Protein AF-A0A1B6KFZ6-F1 (afdb_monomer)

Structure (mmCIF, N/CA/C/O backbone):
data_AF-A0A1B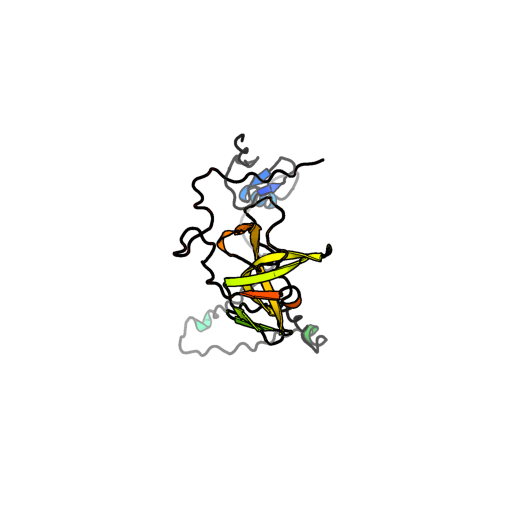6KFZ6-F1
#
_entry.id   AF-A0A1B6KFZ6-F1
#
loop_
_atom_site.group_PDB
_atom_site.id
_atom_site.type_symbol
_atom_site.label_atom_id
_atom_site.label_alt_id
_atom_site.label_comp_id
_atom_site.label_asym_id
_atom_site.label_entity_id
_atom_site.label_seq_id
_atom_site.pdbx_PDB_ins_code
_atom_site.Cartn_x
_atom_site.Cartn_y
_atom_site.Cartn_z
_atom_site.occupancy
_atom_site.B_iso_or_equiv
_atom_site.auth_seq_id
_atom_site.auth_comp_id
_atom_site.auth_asym_id
_atom_site.auth_atom_id
_atom_site.pdbx_PDB_model_num
ATOM 1 N N . MET A 1 1 ? 24.955 29.497 0.360 1.00 42.88 1 MET A N 1
ATOM 2 C CA . MET A 1 1 ? 23.951 30.272 1.120 1.00 42.88 1 MET A CA 1
ATOM 3 C C . MET A 1 1 ? 24.706 31.134 2.119 1.00 42.88 1 MET A C 1
ATOM 5 O O . MET A 1 1 ? 25.559 30.575 2.799 1.00 42.88 1 MET A O 1
ATOM 9 N N . PRO A 1 2 ? 24.510 32.462 2.130 1.00 46.62 2 PRO A N 1
ATOM 10 C CA . PRO A 1 2 ? 25.244 33.355 3.021 1.00 46.62 2 PRO A CA 1
ATOM 11 C C . PRO A 1 2 ? 24.866 33.058 4.479 1.00 46.62 2 PRO A C 1
ATOM 13 O O . PRO A 1 2 ? 23.712 32.747 4.772 1.00 46.62 2 PRO A O 1
ATOM 16 N N . LEU A 1 3 ? 25.871 33.076 5.354 1.00 48.97 3 LEU A N 1
ATOM 17 C CA . LEU A 1 3 ? 25.771 32.777 6.782 1.00 48.97 3 LEU A CA 1
ATOM 18 C C . LEU A 1 3 ? 24.712 33.681 7.422 1.00 48.97 3 LEU A C 1
ATOM 20 O O . LEU A 1 3 ? 24.822 34.899 7.348 1.00 48.97 3 LEU A O 1
ATOM 24 N N . SER A 1 4 ? 23.677 33.083 8.014 1.00 57.22 4 SER A N 1
ATOM 25 C CA . SER A 1 4 ? 22.645 33.810 8.751 1.00 57.22 4 SER A CA 1
ATOM 26 C C . SER A 1 4 ? 23.281 34.622 9.879 1.00 57.22 4 SER A C 1
ATOM 28 O O . SER A 1 4 ? 23.983 34.056 10.721 1.00 57.22 4 SER A O 1
ATOM 30 N N . ASP A 1 5 ? 23.029 35.931 9.897 1.00 68.00 5 ASP A N 1
ATOM 31 C CA . ASP A 1 5 ? 23.477 36.818 10.968 1.00 68.00 5 ASP A CA 1
ATOM 32 C C . ASP A 1 5 ? 22.977 36.292 12.318 1.00 68.00 5 ASP A C 1
ATOM 34 O O . ASP A 1 5 ? 21.782 36.056 12.526 1.00 68.00 5 ASP A O 1
ATOM 38 N N . LYS A 1 6 ? 23.916 36.043 13.235 1.00 74.75 6 LYS A N 1
ATOM 39 C CA . LYS A 1 6 ? 23.607 35.552 14.579 1.00 74.75 6 LYS A CA 1
ATOM 40 C C . LYS A 1 6 ? 22.865 36.654 15.333 1.00 74.75 6 LYS A C 1
ATOM 42 O O . LYS A 1 6 ? 23.334 37.786 15.387 1.00 74.75 6 LYS A O 1
ATOM 47 N N . LEU A 1 7 ? 21.719 36.319 15.924 1.00 81.25 7 LEU A N 1
ATOM 48 C CA . LEU A 1 7 ? 20.958 37.249 16.759 1.00 81.25 7 LEU A CA 1
ATOM 49 C C . LEU A 1 7 ? 21.829 37.719 17.937 1.00 81.25 7 LEU A C 1
ATOM 51 O O . LEU A 1 7 ? 22.411 36.897 18.641 1.00 81.25 7 LEU A O 1
ATOM 55 N N . GLN A 1 8 ? 21.917 39.036 18.128 1.00 88.81 8 GLN A N 1
ATOM 56 C CA . GLN A 1 8 ? 22.724 39.698 19.158 1.00 88.81 8 GLN A CA 1
ATOM 57 C C . GLN A 1 8 ? 21.851 40.616 20.011 1.00 88.81 8 GLN A C 1
ATOM 59 O O . GLN A 1 8 ? 20.952 41.291 19.504 1.00 88.81 8 GLN A O 1
ATOM 64 N N . CYS A 1 9 ? 22.104 40.627 21.319 1.00 90.19 9 CYS A N 1
ATOM 65 C CA . CYS A 1 9 ? 21.396 41.487 22.260 1.00 90.19 9 CYS A CA 1
ATOM 66 C C . CYS A 1 9 ? 21.878 42.929 22.132 1.00 90.19 9 CYS A C 1
ATOM 68 O O . CYS A 1 9 ? 23.045 43.193 22.379 1.00 90.19 9 CYS A O 1
ATOM 70 N N . SER A 1 10 ? 20.979 43.883 21.897 1.00 87.75 10 SER A N 1
ATOM 71 C CA . SER A 1 10 ? 21.347 45.296 21.742 1.00 87.75 10 SER A CA 1
ATOM 72 C C . SER A 1 10 ? 21.843 45.988 23.023 1.00 87.75 10 SER A C 1
ATOM 74 O O . SER A 1 10 ? 22.217 47.156 22.976 1.00 87.75 10 SER A O 1
ATOM 76 N N . LYS A 1 11 ? 21.818 45.305 24.179 1.00 85.25 11 LYS A N 1
ATOM 77 C CA . LYS A 1 11 ? 22.252 45.853 25.479 1.00 85.25 11 LYS A CA 1
ATOM 78 C C . LYS A 1 11 ? 23.537 45.256 26.035 1.00 85.25 11 LYS A C 1
ATOM 80 O O . LYS A 1 11 ? 24.240 45.940 26.769 1.00 85.25 11 LYS A O 1
ATOM 85 N N . CYS A 1 12 ? 23.800 43.985 25.763 1.00 87.75 12 CYS A N 1
ATOM 86 C CA . CYS A 1 12 ? 24.948 43.269 26.324 1.00 87.75 12 CYS A CA 1
ATOM 87 C C . CYS A 1 12 ? 25.728 42.473 25.274 1.00 87.75 12 CYS A C 1
ATOM 89 O O . CYS A 1 12 ? 26.593 41.687 25.647 1.00 87.75 12 CYS A O 1
ATOM 91 N N . ASP A 1 13 ? 25.376 42.621 23.991 1.00 85.31 13 ASP A N 1
ATOM 92 C CA . ASP A 1 13 ? 25.965 41.948 22.824 1.00 85.31 13 ASP A CA 1
ATOM 93 C C . ASP A 1 13 ? 26.019 40.415 22.907 1.00 85.31 13 ASP A C 1
ATOM 95 O O . ASP A 1 13 ? 26.664 39.747 22.098 1.00 85.31 13 ASP A O 1
ATOM 99 N N . ASN A 1 14 ? 25.291 39.825 23.859 1.00 84.94 14 ASN A N 1
ATOM 100 C CA . ASN A 1 14 ? 25.243 38.384 24.017 1.00 84.94 14 ASN A CA 1
ATOM 101 C C . ASN A 1 14 ? 24.527 37.748 22.816 1.00 84.94 14 ASN A C 1
ATOM 103 O O . ASN A 1 14 ? 23.517 38.276 22.350 1.00 84.94 14 ASN A O 1
ATOM 107 N N . THR A 1 15 ? 25.055 36.625 22.329 1.00 85.38 15 THR A N 1
ATOM 108 C CA . THR A 1 15 ? 24.544 35.871 21.164 1.00 85.38 15 THR A CA 1
ATOM 109 C C . THR A 1 15 ? 23.746 34.634 21.563 1.00 85.38 15 THR A C 1
ATOM 111 O O . THR A 1 15 ? 23.099 34.008 20.724 1.00 85.38 15 THR A O 1
ATOM 114 N N . GLU A 1 16 ? 23.754 34.293 22.851 1.00 82.25 16 GLU A N 1
ATOM 115 C CA . GLU A 1 16 ? 23.070 33.129 23.393 1.00 82.25 16 GLU A CA 1
ATOM 116 C C . GLU A 1 16 ? 22.060 33.576 24.451 1.00 82.25 16 GLU A C 1
ATOM 118 O O . GLU A 1 16 ? 22.398 34.194 25.460 1.00 82.25 16 GLU A O 1
ATOM 123 N N . SER A 1 17 ? 20.783 33.278 24.216 1.00 83.62 17 SER A N 1
ATOM 124 C CA . SER A 1 17 ? 19.728 33.487 25.202 1.00 83.62 17 SER A CA 1
ATOM 125 C C . SER A 1 17 ? 18.629 32.451 25.022 1.00 83.62 17 SER A C 1
ATOM 127 O O . SER A 1 17 ? 18.278 32.096 23.898 1.00 83.62 17 SER A O 1
ATOM 129 N N . LEU A 1 18 ? 18.062 31.985 26.138 1.00 84.00 18 LEU A N 1
ATOM 130 C CA . LEU A 1 18 ? 16.925 31.059 26.137 1.00 84.00 18 LEU A CA 1
ATOM 131 C C . LEU A 1 18 ? 15.661 31.697 25.542 1.00 84.00 18 LEU A C 1
ATOM 133 O O . LEU A 1 18 ? 14.782 30.990 25.052 1.00 84.00 18 LEU A O 1
ATOM 137 N N . MET A 1 19 ? 15.555 33.026 25.600 1.00 85.44 19 MET A N 1
ATOM 138 C CA . MET A 1 19 ? 14.425 33.774 25.066 1.00 85.44 19 MET A CA 1
ATOM 139 C C . MET A 1 19 ? 14.861 35.183 24.664 1.00 85.44 19 MET A C 1
ATOM 141 O O . MET A 1 19 ? 15.584 35.857 25.395 1.00 85.44 19 MET A O 1
ATOM 145 N N . TRP A 1 20 ? 14.378 35.633 23.509 1.00 90.75 20 TRP A N 1
ATOM 146 C CA . TRP A 1 20 ? 14.679 36.944 22.948 1.00 90.75 20 TRP A CA 1
ATOM 147 C C . TRP A 1 20 ? 13.439 37.834 22.976 1.00 90.75 20 TRP A C 1
ATOM 149 O O . TRP A 1 20 ? 12.355 37.414 22.567 1.00 90.75 20 TRP A O 1
ATOM 159 N N . HIS A 1 21 ? 13.602 39.073 23.432 1.00 88.00 21 HIS A N 1
ATOM 160 C CA . HIS A 1 21 ? 12.540 40.072 23.540 1.00 88.00 21 HIS A CA 1
ATOM 161 C C . HIS A 1 21 ? 12.747 41.174 22.503 1.00 88.00 21 HIS A C 1
ATOM 163 O O . HIS A 1 21 ? 13.875 41.585 22.242 1.00 88.00 21 HIS A O 1
ATOM 169 N N . ARG A 1 22 ? 11.663 41.686 21.914 1.00 87.50 22 ARG A N 1
ATOM 170 C CA . ARG A 1 22 ? 11.714 42.862 21.033 1.00 87.50 22 ARG A CA 1
ATOM 171 C C . ARG A 1 22 ? 11.458 44.120 21.858 1.00 87.50 22 ARG A C 1
ATOM 173 O O . ARG A 1 22 ? 10.405 44.232 22.478 1.00 87.50 22 ARG A O 1
ATOM 180 N N . SER A 1 23 ? 12.414 45.041 21.858 1.00 83.00 23 SER A N 1
ATOM 181 C CA . SER A 1 23 ? 12.306 46.370 22.463 1.00 83.00 23 SER A CA 1
ATOM 182 C C . SER A 1 23 ? 12.356 47.448 21.374 1.00 83.00 23 SER A C 1
ATOM 184 O O . SER A 1 23 ? 12.716 47.171 20.230 1.00 83.00 23 SER A O 1
ATOM 186 N N . GLU A 1 24 ? 12.028 48.692 21.724 1.00 80.62 24 GLU A N 1
ATOM 187 C CA . GLU A 1 24 ? 12.112 49.849 20.815 1.00 80.62 24 GLU A CA 1
ATOM 188 C C . GLU A 1 24 ? 13.540 50.071 20.284 1.00 80.62 24 GLU A C 1
ATOM 190 O O . GLU A 1 24 ? 13.726 50.589 19.188 1.00 80.62 24 GLU A O 1
ATOM 195 N N . ARG A 1 25 ? 14.558 49.628 21.038 1.00 76.19 25 ARG A N 1
ATOM 196 C CA . ARG A 1 25 ? 15.987 49.731 20.687 1.00 76.19 25 ARG A CA 1
ATOM 197 C C . ARG A 1 25 ? 16.577 48.439 20.102 1.00 76.19 25 ARG A C 1
ATOM 199 O O . ARG A 1 25 ? 17.787 48.241 20.158 1.00 76.19 25 ARG A O 1
ATOM 206 N N . GLY A 1 26 ? 15.743 47.529 19.599 1.00 86.81 26 GLY A N 1
ATOM 207 C CA . GLY A 1 26 ? 16.183 46.272 18.982 1.00 86.81 26 GLY A CA 1
ATOM 208 C C . GLY A 1 26 ? 15.882 45.021 19.810 1.00 86.81 26 GLY A C 1
ATOM 209 O O . GLY A 1 26 ? 15.031 45.022 20.702 1.00 86.81 26 GLY A O 1
ATOM 210 N N . ILE A 1 27 ? 16.548 43.920 19.466 1.00 89.81 27 ILE A N 1
ATOM 211 C CA . ILE A 1 27 ? 16.355 42.613 20.105 1.00 89.81 27 ILE A CA 1
ATOM 212 C C . ILE A 1 27 ? 17.218 42.540 21.369 1.00 89.81 27 ILE A C 1
ATOM 214 O O . ILE A 1 27 ? 18.403 42.851 21.334 1.00 89.81 27 ILE A O 1
ATOM 218 N N . VAL A 1 28 ? 16.630 42.127 22.489 1.00 92.75 28 VAL A N 1
ATOM 219 C CA . VAL A 1 28 ? 17.261 42.104 23.816 1.00 92.75 28 VAL A CA 1
ATOM 220 C C . VAL A 1 28 ? 17.148 40.697 24.416 1.00 92.75 28 VAL A C 1
ATOM 222 O O . VAL A 1 28 ? 16.136 40.021 24.227 1.00 92.75 28 VAL A O 1
ATOM 225 N N . CYS A 1 29 ? 18.174 40.230 25.129 1.00 91.88 29 CYS A N 1
ATOM 226 C CA . CYS A 1 29 ? 18.166 38.932 25.810 1.00 91.88 29 CYS A CA 1
ATOM 227 C C . CYS A 1 29 ? 17.223 38.919 27.030 1.00 91.88 29 CYS A C 1
ATOM 229 O O . CYS A 1 29 ? 16.770 39.967 27.503 1.00 91.88 29 CYS A O 1
ATOM 231 N N . ASN A 1 30 ? 16.932 37.728 27.560 1.00 88.81 30 ASN A N 1
ATOM 232 C CA . ASN A 1 30 ? 16.023 37.583 28.699 1.00 88.81 30 ASN A CA 1
ATOM 233 C C . ASN A 1 30 ? 16.482 38.355 29.950 1.00 88.81 30 ASN A C 1
ATOM 235 O O . ASN A 1 30 ? 15.680 39.057 30.564 1.00 88.81 30 ASN A O 1
ATOM 239 N N . ASP A 1 31 ? 17.775 38.307 30.266 1.00 87.00 31 ASP A N 1
ATOM 240 C CA . ASP A 1 31 ? 18.323 38.921 31.480 1.00 87.00 31 ASP A CA 1
ATOM 241 C C . ASP A 1 31 ? 18.197 40.452 31.451 1.00 87.00 31 ASP A C 1
ATOM 243 O O . ASP A 1 31 ? 17.757 41.073 32.419 1.00 87.00 31 ASP A O 1
ATOM 247 N N . CYS A 1 32 ? 18.495 41.069 30.302 1.00 87.56 32 CYS A N 1
ATOM 248 C CA . CYS A 1 32 ? 18.362 42.514 30.123 1.00 87.56 32 CYS A CA 1
ATOM 249 C C . CYS A 1 32 ? 16.893 42.983 30.094 1.00 87.56 32 CYS A C 1
ATOM 251 O O . CYS A 1 32 ? 16.597 44.122 30.459 1.00 87.56 32 CYS A O 1
ATOM 253 N N . SER A 1 33 ? 15.956 42.123 29.678 1.00 87.06 33 SER A N 1
ATOM 254 C CA . SER A 1 33 ? 14.521 42.426 29.762 1.00 87.06 33 SER A CA 1
ATOM 255 C C . SER A 1 33 ? 14.019 42.413 31.208 1.00 87.06 33 SER A C 1
ATOM 257 O O . SER A 1 33 ? 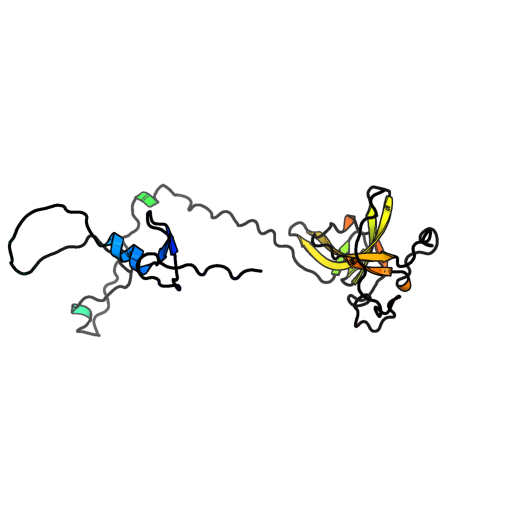13.186 43.238 31.590 1.00 87.06 33 SER A O 1
ATOM 259 N N . GLU A 1 34 ? 14.514 41.488 32.030 1.00 84.75 34 GLU A N 1
ATOM 260 C CA . GLU A 1 34 ? 14.155 41.412 33.447 1.00 84.75 34 GLU A CA 1
ATOM 261 C C . GLU A 1 34 ? 14.743 42.579 34.246 1.00 84.75 34 GLU A C 1
ATOM 263 O O . GLU A 1 34 ? 14.043 43.144 35.092 1.00 84.75 34 GLU A O 1
ATOM 268 N N . SER A 1 35 ? 15.966 43.014 33.922 1.00 77.12 35 SER A N 1
ATOM 269 C CA . SER A 1 35 ? 16.562 44.193 34.554 1.00 77.12 35 SER A CA 1
ATOM 270 C C . SER A 1 35 ? 15.773 45.472 34.263 1.00 77.12 35 SER A C 1
ATOM 272 O O . SER A 1 35 ? 15.536 46.249 35.185 1.00 77.12 35 SER A O 1
ATOM 274 N N . ASP A 1 36 ? 15.270 45.665 33.038 1.00 71.25 36 ASP A N 1
ATOM 275 C CA . ASP A 1 36 ? 14.456 46.845 32.700 1.00 71.25 36 ASP A CA 1
ATOM 276 C C . ASP A 1 36 ? 13.135 46.897 33.467 1.00 71.25 36 ASP A C 1
ATOM 278 O O . ASP A 1 36 ? 12.677 47.966 33.863 1.00 71.25 36 ASP A O 1
ATOM 282 N N . LYS A 1 37 ? 12.525 45.734 33.718 1.00 69.25 37 LYS A N 1
ATOM 283 C CA . LYS A 1 37 ? 11.285 45.644 34.503 1.00 69.25 37 LYS A CA 1
ATOM 284 C C . LYS A 1 37 ? 11.502 45.975 35.979 1.00 69.25 37 LYS A C 1
ATOM 286 O O . LYS A 1 37 ? 10.533 46.258 36.680 1.00 69.25 37 LYS A O 1
ATOM 291 N N . SER A 1 38 ? 12.746 45.915 36.453 1.00 59.69 38 SER A N 1
ATOM 292 C CA . SER A 1 38 ? 13.110 46.187 37.845 1.00 59.69 38 SER A CA 1
ATOM 293 C C . SER A 1 38 ? 13.473 47.650 38.129 1.00 59.69 38 SER A C 1
ATOM 295 O O . SER A 1 38 ? 13.696 47.990 39.290 1.00 59.69 38 SER A O 1
ATOM 297 N N . ILE A 1 39 ? 13.476 48.525 37.115 1.00 52.44 39 ILE A N 1
ATOM 298 C CA . ILE A 1 39 ? 13.741 49.962 37.273 1.00 52.44 39 ILE A CA 1
ATOM 299 C C . ILE A 1 39 ? 12.399 50.720 37.328 1.00 52.44 39 ILE A C 1
ATOM 301 O O . ILE A 1 39 ? 11.722 50.834 36.303 1.00 52.44 39 ILE A O 1
ATOM 305 N N . PRO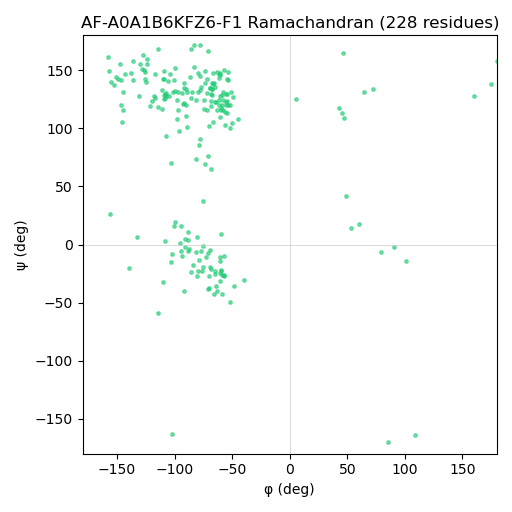 A 1 40 ? 11.967 51.251 38.487 1.00 44.41 40 PRO A N 1
ATOM 306 C CA . PRO A 1 40 ? 10.831 52.164 38.537 1.00 44.41 40 PRO A CA 1
ATOM 307 C C . PRO A 1 40 ? 11.227 53.526 37.941 1.00 44.41 40 PRO A C 1
ATOM 309 O O . PRO A 1 40 ? 12.240 54.107 38.324 1.00 44.41 40 PRO A O 1
ATOM 312 N N . LYS A 1 41 ? 10.411 54.051 37.016 1.00 39.59 41 LYS A N 1
ATOM 313 C CA . LYS A 1 41 ? 10.426 55.470 36.617 1.00 39.59 41 LYS A CA 1
ATOM 314 C C . LYS A 1 41 ? 10.165 56.334 37.853 1.00 39.59 41 LYS A C 1
ATOM 316 O O . LYS A 1 41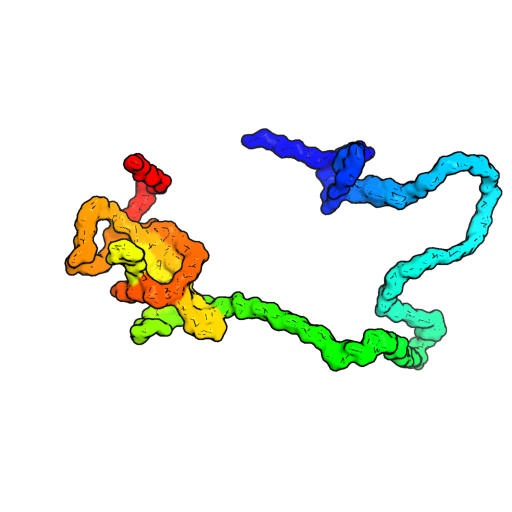 ? 9.054 56.267 38.372 1.00 39.59 41 LYS A O 1
ATOM 321 N N . VAL A 1 42 ? 11.123 57.159 38.273 1.00 35.94 42 VAL A N 1
ATOM 322 C CA . VAL A 1 42 ? 10.852 58.342 39.104 1.00 35.94 42 VAL A CA 1
ATOM 323 C C . VAL A 1 42 ? 11.847 59.444 38.726 1.00 35.94 42 VAL A C 1
ATOM 325 O O . VAL A 1 42 ? 13.057 59.239 38.805 1.00 35.94 42 VAL A O 1
ATOM 328 N N . GLU A 1 43 ? 11.316 60.573 38.267 1.00 36.34 43 GLU A N 1
ATOM 329 C CA . GLU A 1 43 ? 11.996 61.866 38.167 1.00 36.34 43 GLU A CA 1
ATOM 330 C C . GLU A 1 43 ? 12.064 62.503 39.574 1.00 36.34 43 GLU A C 1
ATOM 332 O O . GLU A 1 43 ? 11.087 62.434 40.313 1.00 36.34 43 GLU A O 1
ATOM 337 N N . GLU A 1 44 ? 13.238 63.051 39.910 1.00 37.34 44 GLU A N 1
ATOM 338 C CA . GLU A 1 44 ? 13.534 64.196 40.804 1.00 37.34 44 GLU A CA 1
ATOM 339 C C . GLU A 1 44 ? 12.876 64.325 42.206 1.00 37.34 44 GLU A C 1
ATOM 341 O O . GLU A 1 44 ? 11.702 64.643 42.341 1.00 37.34 44 GLU A O 1
ATOM 346 N N . GLU A 1 45 ? 13.672 64.131 43.274 1.00 34.09 45 GLU A N 1
ATOM 347 C CA . GLU A 1 45 ? 14.169 65.183 44.205 1.00 34.09 45 GLU A CA 1
ATOM 348 C C . GLU A 1 45 ? 14.628 64.613 45.580 1.00 34.09 45 GLU A C 1
ATOM 350 O O . GLU A 1 45 ? 13.921 63.869 46.254 1.00 34.09 45 GLU A O 1
ATOM 355 N N . GLU A 1 46 ? 15.865 64.984 45.940 1.00 32.78 46 GLU A N 1
ATOM 356 C CA . GLU A 1 46 ? 16.498 65.224 47.257 1.00 32.78 46 GLU A CA 1
ATOM 357 C C . GLU A 1 46 ? 16.291 64.304 48.501 1.00 32.78 46 GLU A C 1
ATOM 359 O O . GLU A 1 46 ? 15.245 64.222 49.136 1.00 32.78 46 GLU A O 1
ATOM 364 N N . LEU A 1 47 ? 17.435 63.733 48.917 1.00 32.06 47 LEU A N 1
ATOM 365 C CA . LEU A 1 47 ? 18.010 63.595 50.271 1.00 32.06 47 LEU A CA 1
ATOM 366 C C . LEU A 1 47 ? 17.143 63.138 51.471 1.00 32.06 47 LEU A C 1
ATOM 368 O O . LEU A 1 47 ? 16.415 63.916 52.078 1.00 32.06 47 LEU A O 1
ATOM 372 N N . SER A 1 48 ? 17.433 61.938 52.001 1.00 28.50 48 SER A N 1
ATOM 373 C CA . SER A 1 48 ? 17.963 61.748 53.377 1.00 28.50 48 SER A CA 1
ATOM 374 C C . SER A 1 48 ? 18.086 60.267 53.781 1.00 28.50 48 SER A C 1
ATOM 376 O O . SER A 1 48 ? 17.250 59.416 53.493 1.00 28.50 48 SER A O 1
ATOM 378 N N . GLN A 1 49 ? 19.197 59.954 54.450 1.00 33.25 49 GLN A N 1
ATOM 379 C CA . GLN A 1 49 ? 19.560 58.640 54.981 1.00 33.25 49 GLN A CA 1
ATOM 380 C C . GLN A 1 49 ? 18.727 58.285 56.226 1.00 33.25 49 GLN A C 1
ATOM 382 O O . GLN A 1 49 ? 18.602 59.116 57.119 1.00 33.25 49 GLN A O 1
ATOM 387 N N . SER A 1 50 ? 18.266 57.035 56.366 1.00 29.34 50 SER A N 1
ATOM 388 C CA . SER A 1 50 ? 18.255 56.286 57.644 1.00 29.34 50 SER A CA 1
ATOM 389 C C . SER A 1 50 ? 17.658 54.876 57.490 1.00 29.34 50 SER A C 1
ATOM 391 O O . SER A 1 50 ? 17.004 54.536 56.511 1.00 29.34 50 SER A O 1
ATOM 393 N N . LYS A 1 51 ? 18.025 54.010 58.437 1.00 31.25 51 LYS A N 1
ATOM 394 C CA . LYS A 1 51 ? 18.018 52.544 58.394 1.00 31.25 51 LYS A CA 1
ATOM 395 C C . LYS A 1 51 ? 16.657 51.898 58.720 1.00 31.25 51 LYS A C 1
ATOM 397 O O . LYS A 1 51 ? 15.942 52.361 59.593 1.00 31.25 51 LYS A O 1
ATOM 402 N N . THR A 1 52 ? 16.481 50.697 58.149 1.00 27.08 52 THR A N 1
ATOM 403 C CA . THR A 1 52 ? 15.830 49.473 58.691 1.00 27.08 52 THR A CA 1
ATOM 404 C C . THR A 1 52 ? 14.329 49.432 59.032 1.00 27.08 52 THR A C 1
ATOM 406 O O . THR A 1 52 ? 13.864 50.156 59.898 1.00 27.08 52 THR A O 1
ATOM 409 N N . SER A 1 53 ? 13.685 48.359 58.517 1.00 30.62 53 SER A N 1
ATOM 410 C CA . SER A 1 53 ? 12.468 47.648 59.005 1.00 30.62 53 SER A CA 1
ATOM 411 C C . SER A 1 53 ? 11.124 48.400 58.828 1.00 30.62 53 SER A C 1
ATOM 413 O O . SER A 1 53 ? 11.077 49.585 59.086 1.00 30.62 53 SER A O 1
ATOM 415 N N . GLU A 1 54 ? 9.984 47.875 58.345 1.00 32.66 54 GLU A N 1
ATOM 416 C CA . GLU A 1 54 ? 9.371 46.537 58.273 1.00 32.66 54 GLU A CA 1
ATOM 417 C C . GLU A 1 54 ? 8.323 46.440 57.113 1.00 32.66 54 GLU A C 1
ATOM 419 O O . GLU A 1 54 ? 7.642 47.417 56.851 1.00 32.66 54 GLU A O 1
ATOM 424 N N . LYS A 1 55 ? 8.151 45.236 56.510 1.00 36.06 55 LYS A N 1
ATOM 425 C CA . LYS A 1 55 ? 6.931 44.569 55.921 1.00 36.06 55 LYS A CA 1
ATOM 426 C C . LYS A 1 55 ? 5.925 45.304 54.974 1.00 36.06 55 LYS A C 1
ATOM 428 O O . LYS A 1 55 ? 5.782 46.509 55.022 1.00 36.06 55 LYS A O 1
ATOM 433 N N . PRO A 1 56 ? 5.032 44.576 54.245 1.00 39.88 56 PRO A N 1
ATOM 434 C CA . PRO A 1 56 ? 5.098 43.219 53.687 1.00 39.88 56 PRO A CA 1
ATOM 435 C C . PRO A 1 56 ? 4.816 43.170 52.161 1.00 39.88 56 PRO A C 1
ATOM 437 O O . PRO A 1 56 ? 3.979 43.886 51.620 1.00 39.88 56 PRO A O 1
ATOM 440 N N . LYS A 1 57 ? 5.455 42.219 51.468 1.00 42.22 57 LYS A N 1
ATOM 441 C CA . LYS A 1 57 ? 5.118 41.843 50.085 1.00 42.22 57 LYS A CA 1
ATOM 442 C C . LYS A 1 57 ? 3.742 41.165 50.029 1.00 42.22 57 LYS A C 1
ATOM 444 O O . LYS A 1 57 ? 3.462 40.246 50.802 1.00 42.22 57 LYS A O 1
ATOM 449 N N . ALA A 1 58 ? 2.924 41.594 49.070 1.00 44.88 58 ALA A N 1
ATOM 450 C CA . ALA A 1 58 ? 1.721 40.903 48.618 1.00 44.88 58 ALA A CA 1
ATOM 451 C C . ALA A 1 58 ? 2.041 39.440 48.223 1.00 44.88 58 ALA A C 1
ATOM 453 O O . ALA A 1 58 ? 3.164 39.141 47.807 1.00 44.88 58 ALA A O 1
ATOM 454 N N . PRO A 1 59 ? 1.100 38.496 48.401 1.00 44.75 59 PRO A N 1
ATOM 455 C CA . PRO A 1 59 ? 1.426 37.086 48.563 1.00 44.75 59 PRO A CA 1
ATOM 456 C C . PRO A 1 59 ? 1.906 36.428 47.269 1.00 44.75 59 PRO A C 1
ATOM 458 O O . PRO A 1 59 ? 1.135 36.188 46.339 1.00 44.75 59 PRO A O 1
ATOM 461 N N . THR A 1 60 ? 3.166 36.001 47.286 1.00 45.94 60 THR A N 1
ATOM 462 C CA . THR A 1 60 ? 3.675 34.910 46.459 1.00 45.94 60 THR A CA 1
ATOM 463 C C . THR A 1 60 ? 2.756 33.701 46.624 1.00 45.94 60 THR A C 1
ATOM 465 O O . THR A 1 60 ? 2.391 33.318 47.741 1.00 45.94 60 THR A O 1
ATOM 468 N N . ARG A 1 61 ? 2.358 33.109 45.497 1.00 51.06 61 ARG A N 1
ATOM 469 C CA . ARG A 1 61 ? 1.528 31.905 45.395 1.00 51.06 61 ARG A CA 1
ATOM 470 C C . ARG A 1 61 ? 2.039 30.848 46.386 1.00 51.06 61 ARG A C 1
ATOM 472 O O . ARG A 1 61 ? 3.125 30.301 46.212 1.00 51.06 61 ARG A O 1
ATOM 479 N N . LYS A 1 62 ? 1.281 30.608 47.462 1.00 49.56 62 LYS A N 1
ATOM 480 C CA . LYS A 1 62 ? 1.647 29.664 48.526 1.00 49.56 62 LYS A CA 1
ATOM 481 C C . LYS A 1 62 ? 1.784 28.267 47.924 1.00 49.56 62 LYS A C 1
ATOM 483 O O . LYS A 1 62 ? 0.792 27.658 47.531 1.00 49.56 62 LYS A O 1
ATOM 488 N N . SER A 1 63 ? 3.017 27.777 47.863 1.00 51.59 63 SER A N 1
ATOM 489 C CA . SER A 1 63 ? 3.314 26.359 47.690 1.00 51.59 63 SER A CA 1
ATOM 490 C C . SER A 1 63 ? 2.587 25.568 48.780 1.00 51.59 63 SER A C 1
ATOM 492 O O . SER A 1 63 ? 2.682 25.895 49.963 1.00 51.59 63 SER A O 1
ATOM 494 N N . THR A 1 64 ? 1.856 24.525 48.397 1.00 52.09 64 THR A N 1
ATOM 495 C CA . THR A 1 64 ? 1.168 23.587 49.298 1.00 52.09 64 THR A CA 1
ATOM 496 C C . THR A 1 64 ? 2.135 22.601 49.962 1.00 52.09 64 THR A C 1
ATOM 498 O O . THR A 1 64 ? 1.804 21.434 50.157 1.00 52.09 64 THR A O 1
ATOM 501 N N . LYS A 1 65 ? 3.345 23.037 50.330 1.00 56.03 65 LYS A N 1
ATOM 502 C CA . LYS A 1 65 ? 4.191 22.269 51.247 1.00 56.03 65 LYS A CA 1
ATOM 503 C C . LYS A 1 65 ? 3.861 22.699 52.669 1.00 56.03 65 LYS A C 1
ATOM 505 O O . LYS A 1 65 ? 4.291 23.749 53.132 1.00 56.03 65 LYS A O 1
ATOM 510 N N . SER A 1 66 ? 3.062 21.867 53.334 1.00 53.44 66 SER A N 1
ATOM 511 C CA . SER A 1 66 ? 2.825 21.896 54.777 1.00 53.44 66 SER A CA 1
ATOM 512 C C . SER A 1 66 ? 4.175 21.885 55.501 1.00 53.44 66 SER A C 1
ATOM 514 O O . SER A 1 66 ? 4.803 20.833 55.628 1.00 53.44 66 SER A O 1
ATOM 516 N N . THR A 1 67 ? 4.645 23.042 55.961 1.00 56.16 67 THR A N 1
ATOM 517 C CA . THR A 1 67 ? 5.738 23.099 56.927 1.00 56.16 67 THR A CA 1
ATOM 518 C C . THR A 1 67 ? 5.147 22.852 58.319 1.00 56.16 67 THR A C 1
ATOM 520 O O . THR A 1 67 ? 4.197 23.534 58.711 1.00 56.16 67 THR A O 1
ATOM 523 N N . PRO A 1 68 ? 5.636 21.854 59.075 1.00 55.12 68 PRO A N 1
ATOM 524 C CA . PRO A 1 68 ? 5.132 21.597 60.417 1.00 55.12 68 PRO A CA 1
ATOM 525 C C . PRO A 1 68 ? 5.484 22.768 61.347 1.00 55.12 68 PRO A C 1
ATOM 527 O O . PRO A 1 68 ? 6.590 23.310 61.292 1.00 55.12 68 PRO A O 1
ATOM 530 N N . ASN A 1 69 ? 4.532 23.162 62.199 1.00 60.62 69 ASN A N 1
ATOM 531 C CA . ASN A 1 69 ? 4.702 24.233 63.183 1.00 60.62 69 ASN A CA 1
ATOM 532 C C . ASN A 1 69 ? 5.884 23.945 64.127 1.00 60.62 69 ASN A C 1
ATOM 534 O O . ASN A 1 69 ? 6.152 22.795 64.466 1.00 60.62 69 ASN A O 1
ATOM 538 N N . TYR A 1 70 ? 6.541 25.002 64.621 1.00 57.41 70 TYR A N 1
ATOM 539 C CA . TYR A 1 70 ? 7.708 24.936 65.521 1.00 57.41 70 TYR A CA 1
ATOM 540 C C . TYR A 1 70 ? 7.517 23.984 66.720 1.00 57.41 70 TYR A C 1
ATOM 542 O O . TYR A 1 70 ? 8.428 23.250 67.091 1.00 57.41 70 TYR A O 1
ATOM 550 N N . LYS A 1 71 ? 6.296 23.911 67.265 1.00 56.72 71 LYS A N 1
ATOM 551 C CA . LYS A 1 71 ? 5.947 23.026 68.390 1.00 56.72 71 LYS A CA 1
ATOM 552 C C . LYS A 1 71 ? 5.959 21.527 68.042 1.00 56.72 71 LYS A C 1
ATOM 554 O O . LYS A 1 71 ? 6.094 20.712 68.942 1.00 56.72 71 LYS A O 1
ATOM 559 N N . THR A 1 72 ? 5.853 21.160 66.764 1.00 56.53 72 THR A N 1
ATOM 560 C CA . THR A 1 72 ? 5.892 19.766 66.278 1.00 56.53 72 THR A CA 1
ATOM 561 C C . THR A 1 72 ? 7.302 19.334 65.856 1.00 56.53 72 THR A C 1
ATOM 563 O O . THR A 1 72 ? 7.538 18.155 65.628 1.00 56.53 72 THR A O 1
ATOM 566 N N . ARG A 1 73 ? 8.268 20.264 65.767 1.00 59.38 73 ARG A N 1
ATOM 567 C CA . ARG A 1 73 ? 9.683 19.936 65.505 1.00 59.38 73 ARG A CA 1
ATOM 568 C C . ARG A 1 73 ? 10.441 19.464 66.749 1.00 59.38 73 ARG A C 1
ATOM 570 O O . ARG A 1 73 ? 11.411 18.737 66.604 1.00 59.38 73 ARG A O 1
ATOM 577 N N . GLN A 1 74 ? 10.017 19.886 67.940 1.00 60.81 74 GLN A N 1
ATOM 578 C CA . GLN A 1 74 ? 10.731 19.640 69.202 1.00 60.81 74 GLN A CA 1
ATOM 579 C C . GLN A 1 74 ? 10.247 18.391 69.961 1.00 60.81 74 GLN A C 1
ATOM 581 O O . GLN A 1 74 ? 10.826 18.036 70.979 1.00 60.81 74 GLN A O 1
ATOM 586 N N . ASN A 1 75 ? 9.188 17.714 69.503 1.00 56.84 75 ASN A N 1
ATOM 587 C CA . ASN A 1 75 ? 8.683 16.513 70.167 1.00 56.84 75 ASN A CA 1
ATOM 588 C C . ASN A 1 75 ? 8.130 15.523 69.129 1.00 56.84 75 ASN A C 1
ATOM 590 O O . ASN A 1 75 ? 7.065 15.751 68.555 1.00 56.84 75 ASN A O 1
ATOM 594 N N . SER A 1 76 ? 8.872 14.444 68.864 1.00 60.56 76 SER A N 1
ATOM 595 C CA . SER A 1 76 ? 8.558 13.447 67.824 1.00 60.56 76 SER A CA 1
ATOM 596 C C . SER A 1 76 ? 7.372 12.538 68.167 1.00 60.56 76 SER A C 1
ATOM 598 O O . SER A 1 76 ? 6.873 11.832 67.296 1.00 60.56 76 SER A O 1
ATOM 600 N N . SER A 1 77 ? 6.898 12.570 69.416 1.00 64.19 77 SER A N 1
ATOM 601 C CA . SER A 1 77 ? 5.781 11.749 69.903 1.00 64.19 77 SER A CA 1
ATOM 602 C C . SER A 1 77 ? 4.399 12.392 69.714 1.00 64.19 77 SER A C 1
ATOM 604 O O . SER A 1 77 ? 3.378 11.759 69.983 1.00 64.19 77 SER A O 1
ATOM 606 N N . VAL A 1 78 ? 4.326 13.644 69.246 1.00 60.72 78 VAL A N 1
ATOM 607 C CA . VAL A 1 78 ? 3.054 14.366 69.099 1.00 60.72 78 VAL A CA 1
ATOM 608 C C . VAL A 1 78 ? 2.464 14.127 67.709 1.00 60.72 78 VAL A C 1
ATOM 610 O O . VAL A 1 78 ? 2.969 14.633 66.706 1.00 60.72 78 VAL A O 1
ATOM 613 N N . LEU A 1 79 ? 1.351 13.391 67.656 1.00 64.38 79 LEU A N 1
ATOM 614 C CA . LEU A 1 79 ? 0.588 13.151 66.430 1.00 64.38 79 LEU A CA 1
ATOM 615 C C . LEU A 1 79 ? 0.137 14.483 65.788 1.00 64.38 79 LEU A C 1
ATOM 617 O O . LEU A 1 79 ? -0.432 15.339 66.477 1.00 64.38 79 LEU A O 1
ATOM 621 N N . PRO A 1 80 ? 0.351 14.687 64.473 1.00 61.88 80 PRO A N 1
ATOM 622 C CA . PRO A 1 80 ? -0.075 15.902 63.795 1.00 61.88 80 PRO A CA 1
ATOM 623 C C . PRO A 1 80 ? -1.605 15.996 63.800 1.00 61.88 80 PRO A C 1
ATOM 625 O O . PRO A 1 80 ? -2.307 15.116 63.303 1.00 61.88 80 PRO A O 1
ATOM 628 N N . LYS A 1 81 ? -2.137 17.093 64.350 1.00 59.12 81 LYS A N 1
ATOM 629 C CA . LYS A 1 81 ? -3.574 17.391 64.330 1.00 59.12 81 LYS A CA 1
ATOM 630 C C . LYS A 1 81 ? -4.025 17.486 62.869 1.00 59.12 81 LYS A C 1
ATOM 632 O O . LYS A 1 81 ? -3.529 18.348 62.142 1.00 59.12 81 LYS A O 1
ATOM 637 N N . GLN A 1 82 ? -4.933 16.607 62.434 1.00 53.88 82 GLN A N 1
ATOM 638 C CA . GLN A 1 82 ? -5.453 16.631 61.066 1.00 53.88 82 GLN A CA 1
ATOM 639 C C . GLN A 1 82 ? -6.051 18.008 60.763 1.00 53.88 82 GLN A C 1
ATOM 641 O O . GLN A 1 82 ? -7.043 18.430 61.360 1.00 53.88 82 GLN A O 1
ATOM 646 N N . VAL A 1 83 ? -5.426 18.721 59.828 1.00 55.25 83 VAL A N 1
ATOM 647 C CA . VAL A 1 83 ? -5.967 19.960 59.280 1.00 55.25 83 VAL A CA 1
ATOM 648 C C . VAL A 1 83 ? -7.169 19.566 58.433 1.00 55.25 83 VAL A C 1
ATOM 650 O O . VAL A 1 83 ? -7.024 19.064 57.321 1.00 55.25 83 VAL A O 1
ATOM 653 N N . ALA A 1 84 ? -8.368 19.760 58.979 1.00 57.19 84 ALA A N 1
ATOM 654 C CA . ALA A 1 84 ? -9.603 19.636 58.225 1.00 57.19 84 ALA A CA 1
ATOM 655 C C . ALA A 1 84 ? -9.498 20.507 56.963 1.00 57.19 84 ALA A C 1
ATOM 657 O O . ALA A 1 84 ? -9.331 21.725 57.057 1.00 57.19 84 ALA A O 1
ATOM 658 N N . LEU A 1 85 ? -9.601 19.885 55.784 1.00 56.12 85 LEU A N 1
ATOM 659 C CA . LEU A 1 85 ? -9.629 20.547 54.478 1.00 56.12 85 LEU A CA 1
ATOM 660 C C . LEU A 1 85 ? -10.938 21.345 54.311 1.00 56.12 85 LEU A C 1
ATOM 662 O O . LEU A 1 85 ? -11.781 21.043 53.466 1.00 56.12 85 LEU A O 1
ATOM 666 N N . LYS A 1 86 ? -11.140 22.387 55.120 1.00 58.78 86 LYS A N 1
ATOM 667 C CA . LYS A 1 86 ? -12.172 23.401 54.889 1.00 58.78 86 LYS A CA 1
ATOM 668 C C . LYS A 1 86 ? -11.655 24.356 53.819 1.00 58.78 86 LYS A C 1
ATOM 670 O O . LYS A 1 86 ? -11.050 25.380 54.110 1.00 58.78 86 LYS A O 1
ATOM 675 N N . GLY A 1 87 ? -11.877 23.973 52.563 1.00 52.66 87 GLY A N 1
ATOM 676 C CA . GLY A 1 87 ? -11.421 24.741 51.407 1.00 52.66 87 GLY A CA 1
ATOM 677 C C . GLY A 1 87 ? -12.208 24.513 50.118 1.00 52.66 87 GLY A C 1
ATOM 678 O O . GLY A 1 87 ? -11.655 24.704 49.044 1.00 52.66 87 GLY A O 1
ATOM 679 N N . LYS A 1 88 ? -13.486 24.114 50.182 1.00 57.09 88 LYS A N 1
ATOM 680 C CA . LYS A 1 88 ? -14.394 24.195 49.024 1.00 57.09 88 LYS A CA 1
ATOM 681 C C . LYS A 1 88 ? -15.199 25.490 49.143 1.00 57.09 88 LYS A C 1
ATOM 683 O O . LYS A 1 88 ? -16.157 25.567 49.905 1.00 57.09 88 LYS A O 1
ATOM 688 N N . GLY A 1 89 ? -14.762 26.540 48.449 1.00 61.88 89 GLY A N 1
ATOM 689 C CA . GLY A 1 89 ? -15.473 27.820 48.412 1.00 61.88 89 GLY A CA 1
ATOM 690 C C . GLY A 1 89 ? -16.881 27.683 47.815 1.00 61.88 89 GLY A C 1
ATOM 691 O O . GLY A 1 89 ? -17.096 26.908 46.882 1.00 61.88 89 GLY A O 1
ATOM 692 N N . LYS A 1 90 ? -17.835 28.486 48.313 1.00 61.06 90 LYS A N 1
ATOM 693 C CA . LYS A 1 90 ? -19.263 28.494 47.914 1.00 61.06 90 LYS A CA 1
ATOM 694 C C . LYS A 1 90 ? -19.524 28.733 46.412 1.00 61.06 90 LYS A C 1
ATOM 696 O O . LYS A 1 90 ? -20.629 28.501 45.942 1.00 61.06 90 LYS A O 1
ATOM 701 N N . ARG A 1 91 ? -18.511 29.116 45.624 1.00 57.91 91 ARG A N 1
ATOM 702 C CA . ARG A 1 91 ? -18.595 29.220 44.152 1.00 57.91 91 ARG A CA 1
ATOM 703 C C . ARG A 1 91 ? -18.573 27.869 43.417 1.00 57.91 91 ARG A C 1
ATOM 705 O O . ARG A 1 91 ? -18.688 27.847 42.199 1.00 57.91 91 ARG A O 1
ATOM 712 N N . SER A 1 92 ? -18.452 26.747 44.131 1.00 55.16 92 SER A N 1
ATOM 713 C CA . SER A 1 92 ? -18.564 25.401 43.545 1.00 55.16 92 SER A CA 1
ATOM 714 C C . SER A 1 92 ? -20.004 24.866 43.489 1.00 55.16 92 SER A C 1
ATOM 716 O O . SER A 1 92 ? -20.212 23.776 42.968 1.00 55.16 92 SER A O 1
ATOM 718 N N . ILE A 1 93 ? -20.993 25.590 44.030 1.00 57.94 93 ILE A N 1
ATOM 719 C CA . ILE A 1 93 ? -22.357 25.064 44.232 1.00 57.94 93 ILE A CA 1
ATOM 720 C C . ILE A 1 93 ? -23.196 25.095 42.935 1.00 57.94 93 ILE A C 1
ATOM 722 O O . ILE A 1 93 ? -24.105 24.288 42.773 1.00 57.94 93 ILE A O 1
ATOM 726 N N . PHE A 1 94 ? -22.855 25.953 41.963 1.00 58.91 94 PHE A N 1
ATOM 727 C CA . PHE A 1 94 ? -23.597 26.067 40.694 1.00 58.91 94 PHE A CA 1
ATOM 728 C C . PHE A 1 94 ? -23.030 25.250 39.526 1.00 58.91 94 PHE A C 1
ATOM 730 O O . PHE A 1 94 ? -23.607 25.256 38.445 1.00 58.91 94 PHE A O 1
ATOM 737 N N . LYS A 1 95 ? -21.948 24.489 39.719 1.00 62.09 95 LYS A N 1
ATOM 738 C CA . LYS A 1 95 ? -21.496 23.501 38.726 1.00 62.09 95 LYS A CA 1
ATOM 739 C C . LYS A 1 95 ? -21.900 22.113 39.204 1.00 62.09 95 LYS A C 1
ATOM 741 O O . LYS A 1 95 ? -21.060 21.336 39.643 1.00 62.09 95 LYS A O 1
ATOM 746 N N . LYS A 1 96 ? -23.212 21.841 39.179 1.00 63.28 96 LYS A N 1
ATOM 747 C CA . LYS A 1 96 ? -23.781 20.535 39.565 1.00 63.28 96 LYS A CA 1
ATOM 748 C C . LYS A 1 96 ? -23.245 19.389 38.705 1.00 63.28 96 LYS A C 1
ATOM 750 O O . LYS A 1 96 ? -23.169 18.273 39.193 1.00 63.28 96 LYS A O 1
ATOM 755 N N . ASN A 1 97 ? -22.762 19.699 37.504 1.00 69.56 97 ASN A N 1
ATOM 756 C CA . ASN A 1 97 ? -21.941 18.801 36.712 1.00 69.56 97 ASN A CA 1
ATOM 757 C C . ASN A 1 97 ? -20.562 19.452 36.530 1.00 69.56 97 ASN A C 1
ATOM 759 O O . ASN A 1 97 ? -20.502 20.607 36.084 1.00 69.56 97 ASN A O 1
ATOM 763 N N . PRO A 1 98 ? -19.446 18.776 36.872 1.00 70.56 98 PRO A N 1
ATOM 764 C CA . PRO A 1 98 ? -18.150 19.217 36.376 1.00 70.56 98 PRO A CA 1
ATOM 765 C C . PRO A 1 98 ? -18.247 19.299 34.844 1.00 70.56 98 PRO A C 1
ATOM 767 O O . PRO A 1 98 ? -18.929 18.457 34.256 1.00 70.56 98 PRO A O 1
ATOM 770 N N . PRO A 1 99 ? -17.623 20.293 34.182 1.00 68.50 99 PRO A N 1
ATOM 771 C CA . PRO A 1 99 ? -17.574 20.296 32.729 1.00 68.50 99 PRO A CA 1
ATOM 772 C C . PRO A 1 99 ? -16.982 18.956 32.301 1.00 68.50 99 PRO A C 1
ATOM 774 O O . PRO A 1 99 ? -15.835 18.642 32.634 1.00 68.50 99 PRO A O 1
ATOM 777 N N . VAL A 1 100 ? -17.803 18.139 31.645 1.00 77.38 100 VAL A N 1
ATOM 778 C CA . VAL A 1 100 ? -17.345 16.895 31.045 1.00 77.38 100 VAL A CA 1
ATOM 779 C C . VAL A 1 100 ? -16.294 17.331 30.043 1.00 77.38 100 VAL A C 1
ATOM 781 O O . VAL A 1 100 ? -16.582 18.113 29.136 1.00 77.38 100 VAL A O 1
ATOM 784 N N . LYS A 1 101 ? -15.042 16.918 30.264 1.00 75.88 101 LYS A N 1
ATOM 785 C CA . LYS A 1 101 ? -14.010 17.080 29.245 1.00 75.88 101 LYS A CA 1
ATOM 786 C C . LYS A 1 101 ? -14.588 16.430 27.998 1.00 75.88 101 LYS A C 1
ATOM 788 O O . LYS A 1 101 ? -14.917 15.247 28.070 1.00 75.88 101 LYS A O 1
ATOM 793 N N . LEU A 1 102 ? -14.747 17.188 26.910 1.00 69.06 102 LEU A N 1
ATOM 794 C CA . LEU A 1 102 ? -15.074 16.572 25.631 1.00 69.06 102 LEU A CA 1
ATOM 795 C C . LEU A 1 102 ? -14.085 15.423 25.447 1.00 69.06 102 LEU A C 1
ATOM 797 O O . LEU A 1 102 ? -12.873 15.614 25.618 1.00 69.06 102 LEU A O 1
ATOM 801 N N . GLN A 1 103 ? -14.609 14.224 25.193 1.00 70.88 103 GLN A N 1
ATOM 802 C CA . GLN A 1 103 ? -13.759 13.130 24.760 1.00 70.88 103 GLN A CA 1
ATOM 803 C C . GLN A 1 103 ? -13.009 13.658 23.541 1.00 70.88 103 GLN A C 1
ATOM 805 O O . GLN A 1 103 ? -13.624 14.177 22.609 1.00 70.88 103 GLN A O 1
ATOM 810 N N . ARG A 1 104 ? -11.673 13.627 23.597 1.00 65.62 104 ARG A N 1
ATOM 811 C CA . ARG A 1 104 ? -10.870 13.923 22.412 1.00 65.62 104 ARG A CA 1
ATOM 812 C C . ARG A 1 104 ? -11.354 12.967 21.334 1.00 65.62 104 ARG A C 1
ATOM 814 O O . ARG A 1 104 ? -11.450 11.776 21.620 1.00 65.62 104 ARG A O 1
ATOM 821 N N . SER A 1 105 ? -11.676 13.498 20.159 1.00 68.88 105 SER A N 1
ATOM 822 C CA . SER A 1 105 ? -11.973 12.703 18.973 1.00 68.88 105 SER A CA 1
ATOM 823 C C . SER A 1 105 ? -10.836 11.701 18.794 1.00 68.88 105 SER A C 1
ATOM 825 O O . SER A 1 105 ? -9.712 12.079 18.457 1.00 68.88 105 SER A O 1
ATOM 827 N N . SER A 1 106 ? -11.090 10.442 19.139 1.00 63.91 106 SER A N 1
ATOM 828 C CA . SER A 1 106 ? -10.145 9.360 18.927 1.00 63.91 106 SER A CA 1
ATOM 829 C C . SER A 1 106 ? -10.284 8.923 17.480 1.00 63.91 106 SER A C 1
ATOM 831 O O . SER A 1 106 ? -10.861 7.880 17.204 1.00 63.91 106 SER A O 1
ATOM 833 N N . ASP A 1 107 ? -9.771 9.740 16.565 1.00 65.69 107 ASP A N 1
ATOM 834 C CA . ASP A 1 107 ? -9.464 9.280 15.212 1.00 65.69 107 ASP A CA 1
ATOM 835 C C . ASP A 1 107 ? -8.244 8.361 15.338 1.00 65.69 107 ASP A C 1
ATOM 837 O O . ASP A 1 107 ? -7.089 8.760 15.185 1.00 65.69 107 ASP A O 1
ATOM 841 N N . SER A 1 108 ? -8.491 7.141 15.816 1.00 77.12 108 SER A N 1
ATOM 842 C CA . SER A 1 108 ? -7.461 6.133 16.022 1.00 77.12 108 SER A CA 1
ATOM 843 C C . SER A 1 108 ? -7.619 5.055 14.964 1.00 77.12 108 SER A C 1
ATOM 845 O O . SER A 1 108 ? -8.347 4.080 15.158 1.00 77.12 108 SER A O 1
ATOM 847 N N . PHE A 1 109 ? -6.895 5.212 13.863 1.00 88.44 109 PHE A N 1
ATOM 848 C CA . PHE A 1 109 ? -6.718 4.134 12.903 1.00 88.44 109 PHE A CA 1
ATOM 849 C C . PHE A 1 109 ? -5.850 3.038 13.523 1.00 88.44 109 PHE A C 1
ATOM 851 O O . PHE A 1 109 ? -4.810 3.307 14.134 1.00 88.44 109 PHE A O 1
ATOM 858 N N . LYS A 1 110 ? -6.272 1.786 13.362 1.00 92.81 110 LYS A N 1
ATOM 859 C CA . LYS A 1 110 ? -5.488 0.611 13.747 1.00 92.81 110 LYS A CA 1
ATOM 860 C C . LYS A 1 110 ? -4.776 0.070 12.524 1.00 92.81 110 LYS A C 1
ATOM 862 O O . LYS A 1 110 ? -5.415 -0.268 11.534 1.00 92.81 110 LYS A O 1
ATOM 867 N N . ILE A 1 111 ? -3.459 -0.041 12.615 1.00 94.94 111 ILE A N 1
ATOM 868 C CA . ILE A 1 111 ? -2.634 -0.650 11.573 1.00 94.94 111 ILE A CA 1
ATOM 869 C C . ILE A 1 111 ? -2.732 -2.167 11.719 1.00 94.94 111 ILE A C 1
ATOM 871 O O . ILE A 1 111 ? -2.579 -2.694 12.823 1.00 94.94 111 ILE A O 1
ATOM 875 N N . VAL A 1 112 ? -2.999 -2.863 10.618 1.00 95.44 112 VAL A N 1
ATOM 876 C CA . VAL A 1 112 ? -3.171 -4.320 10.586 1.00 95.44 112 VAL A CA 1
ATOM 877 C C . VAL A 1 112 ? -2.305 -4.940 9.492 1.00 95.44 112 VAL A C 1
ATOM 879 O O . VAL A 1 112 ? -1.964 -4.285 8.513 1.00 95.44 112 VAL A O 1
ATOM 882 N N . ASN A 1 113 ? -1.956 -6.219 9.641 1.00 94.38 113 ASN A N 1
ATOM 883 C CA . ASN A 1 113 ? -1.153 -6.941 8.643 1.00 94.38 113 ASN A CA 1
ATOM 884 C C . ASN A 1 113 ? -2.001 -7.558 7.522 1.00 94.38 113 ASN A C 1
ATOM 886 O O . ASN A 1 113 ? -1.498 -7.831 6.434 1.00 94.38 113 ASN A O 1
ATOM 890 N N . SER A 1 114 ? -3.280 -7.806 7.806 1.00 95.12 114 SER A N 1
ATOM 891 C CA . SER A 1 114 ? -4.220 -8.459 6.905 1.00 95.12 114 SER A CA 1
ATOM 892 C C . SER A 1 114 ? -5.631 -7.960 7.182 1.00 95.12 114 SER A C 1
ATOM 894 O O . SER A 1 114 ? -5.991 -7.743 8.342 1.00 95.12 114 SER A O 1
ATOM 896 N N . VAL A 1 115 ? -6.445 -7.821 6.139 1.00 96.06 115 VAL A N 1
ATOM 897 C CA . VAL A 1 115 ? -7.848 -7.417 6.264 1.00 96.06 115 VAL A CA 1
ATOM 898 C C . VAL A 1 115 ? -8.706 -8.086 5.192 1.00 96.06 115 VAL A C 1
ATOM 900 O O . VAL A 1 115 ? -8.271 -8.250 4.059 1.00 96.06 115 VAL A O 1
ATOM 903 N N . GLN A 1 116 ? -9.928 -8.487 5.540 1.00 95.50 116 GLN A N 1
ATOM 904 C CA . GLN A 1 116 ? -10.876 -9.064 4.585 1.00 95.50 116 GLN A CA 1
ATOM 905 C C . GLN A 1 116 ? -11.856 -7.998 4.084 1.00 95.50 116 GLN A C 1
ATOM 907 O O . GLN A 1 116 ? -12.469 -7.290 4.890 1.00 95.50 116 GLN A O 1
ATOM 912 N N . HIS A 1 117 ? -12.044 -7.900 2.773 1.00 94.31 117 HIS A N 1
ATOM 913 C CA . HIS A 1 117 ? -12.982 -6.985 2.123 1.00 94.31 117 HIS A CA 1
ATOM 914 C C . HIS A 1 117 ? -13.572 -7.655 0.881 1.00 94.31 117 HIS A C 1
ATOM 916 O O . HIS A 1 117 ? -12.841 -8.279 0.121 1.00 94.31 117 HIS A O 1
ATOM 922 N N . GLU A 1 118 ? -14.900 -7.610 0.749 1.00 92.81 118 GLU A N 1
ATOM 923 C CA . GLU A 1 118 ? -15.642 -8.200 -0.381 1.00 92.81 118 GLU A CA 1
ATOM 924 C C . GLU A 1 118 ? -15.261 -9.657 -0.707 1.00 92.81 118 GLU A C 1
ATOM 926 O O . GLU A 1 118 ? -15.097 -10.055 -1.853 1.00 92.81 118 GLU A O 1
ATOM 931 N N . GLY A 1 119 ? -15.072 -10.480 0.329 1.00 91.88 119 GLY A N 1
ATOM 932 C CA . GLY A 1 119 ? -14.708 -11.891 0.162 1.00 91.88 119 GLY A CA 1
ATOM 933 C C . GLY A 1 119 ? -13.226 -12.149 -0.136 1.00 91.88 119 GLY A C 1
ATOM 934 O O . GLY A 1 119 ? -12.806 -13.301 -0.072 1.00 91.88 119 GLY A O 1
ATOM 935 N N . THR A 1 120 ? -12.414 -11.109 -0.347 1.00 94.31 120 THR A N 1
ATOM 936 C CA . THR A 1 120 ? -10.968 -11.225 -0.580 1.00 94.31 120 THR A CA 1
ATOM 937 C C . THR A 1 120 ? -10.173 -10.796 0.651 1.00 94.31 120 THR A C 1
ATOM 939 O O . THR A 1 120 ? -10.521 -9.839 1.344 1.00 94.31 120 THR A O 1
ATOM 942 N N . VAL A 1 121 ? -9.093 -11.516 0.957 1.00 95.94 121 VAL A N 1
ATOM 943 C CA . VAL A 1 121 ? -8.171 -11.162 2.043 1.00 95.94 121 VAL A CA 1
ATOM 944 C C . VAL A 1 121 ? -6.992 -10.404 1.455 1.00 95.94 121 VAL A C 1
ATOM 946 O O . VAL A 1 121 ? -6.216 -10.981 0.698 1.00 95.94 121 VAL A O 1
ATOM 949 N N . PHE A 1 122 ? -6.840 -9.143 1.837 1.00 96.88 122 PHE A N 1
ATOM 950 C CA . PHE A 1 122 ? -5.711 -8.296 1.479 1.00 96.88 122 PHE A CA 1
ATOM 951 C C . PHE A 1 122 ? -4.627 -8.395 2.547 1.00 96.88 122 PHE A C 1
ATOM 953 O O . PHE A 1 122 ? -4.914 -8.314 3.744 1.00 96.88 122 PHE A O 1
ATOM 960 N N . THR A 1 123 ? -3.386 -8.544 2.107 1.00 96.88 123 THR A N 1
ATOM 961 C CA . THR A 1 123 ? -2.179 -8.599 2.934 1.00 96.88 123 THR A CA 1
ATOM 962 C C . THR A 1 123 ? -1.178 -7.536 2.498 1.00 96.88 123 THR A C 1
ATOM 964 O O . THR A 1 123 ? -1.191 -7.074 1.358 1.00 96.88 123 THR A O 1
ATOM 967 N N . ILE A 1 124 ? -0.303 -7.121 3.416 1.00 96.12 124 ILE A N 1
ATOM 968 C CA . ILE A 1 124 ? 0.793 -6.207 3.076 1.00 96.12 124 ILE A CA 1
ATOM 969 C C . ILE A 1 124 ? 1.687 -6.861 2.014 1.00 96.12 124 ILE A C 1
ATOM 971 O O . ILE A 1 124 ? 2.169 -7.975 2.209 1.00 96.12 124 ILE A O 1
ATOM 975 N N . GLY A 1 125 ? 1.936 -6.141 0.923 1.00 95.06 125 GLY A N 1
ATOM 976 C CA . GLY A 1 125 ? 2.705 -6.603 -0.228 1.00 95.06 125 GLY A CA 1
ATOM 977 C C . GLY A 1 125 ? 1.864 -7.039 -1.421 1.00 95.06 125 GLY A C 1
ATOM 978 O O . GLY A 1 125 ? 2.414 -7.117 -2.516 1.00 95.06 125 GLY A O 1
ATOM 979 N N . ASP A 1 126 ? 0.558 -7.253 -1.247 1.00 95.94 126 ASP A N 1
ATOM 980 C CA . ASP A 1 126 ? -0.332 -7.645 -2.340 1.00 95.94 126 ASP A CA 1
ATOM 981 C C . ASP A 1 126 ? -0.369 -6.601 -3.456 1.00 95.94 126 ASP A C 1
ATOM 983 O O . ASP A 1 126 ? -0.279 -5.392 -3.210 1.00 95.94 126 ASP A O 1
ATOM 987 N N . ILE A 1 127 ? -0.551 -7.093 -4.682 1.00 95.12 127 ILE A N 1
ATOM 988 C CA . ILE A 1 127 ? -0.719 -6.260 -5.866 1.00 95.12 127 ILE A CA 1
ATOM 989 C C . ILE A 1 127 ? -2.202 -6.043 -6.112 1.00 95.12 127 ILE A C 1
ATOM 991 O O . ILE A 1 127 ? -2.998 -6.990 -6.142 1.00 95.12 127 ILE A O 1
ATOM 995 N N . VAL A 1 128 ? -2.548 -4.779 -6.308 1.00 95.06 128 VAL A N 1
ATOM 996 C CA . VAL A 1 128 ? -3.908 -4.319 -6.557 1.00 95.06 128 VAL A CA 1
ATOM 997 C C . VAL A 1 128 ? -3.955 -3.451 -7.803 1.00 95.06 128 VAL A C 1
ATOM 999 O O . VAL A 1 128 ? -2.973 -2.780 -8.131 1.00 95.06 128 VAL A O 1
ATOM 1002 N N . SER A 1 129 ? -5.097 -3.456 -8.486 1.00 93.88 129 SER A N 1
ATOM 1003 C CA . SER A 1 129 ? -5.409 -2.488 -9.528 1.00 93.88 129 SER A CA 1
ATOM 1004 C C . SER A 1 129 ? -6.342 -1.403 -8.993 1.00 93.88 129 SER A C 1
ATOM 1006 O O . SER A 1 129 ? -7.246 -1.659 -8.193 1.00 93.88 129 SER A O 1
ATOM 1008 N N . VAL A 1 130 ? -6.091 -0.175 -9.429 1.00 92.62 130 VAL A N 1
ATOM 1009 C CA . VAL A 1 130 ? -6.875 1.024 -9.140 1.00 92.62 130 VAL A CA 1
ATOM 1010 C C . VAL A 1 130 ? -7.404 1.543 -10.461 1.00 92.62 130 VAL A C 1
ATOM 1012 O O . VAL A 1 130 ? -6.627 1.737 -11.393 1.00 92.62 130 VAL A O 1
ATOM 1015 N N . GLN A 1 131 ? -8.709 1.767 -10.537 1.00 90.50 131 GLN A N 1
ATOM 1016 C CA . GLN A 1 131 ? -9.329 2.382 -11.702 1.00 90.50 131 GLN A CA 1
ATOM 1017 C C . GLN A 1 131 ? -9.338 3.904 -11.539 1.00 90.50 131 GLN A C 1
ATOM 1019 O O . GLN A 1 131 ? -9.733 4.407 -10.484 1.00 90.50 131 GLN A O 1
ATOM 1024 N N . ASP A 1 132 ? -8.901 4.625 -12.565 1.00 87.81 132 ASP A N 1
ATOM 1025 C CA . ASP A 1 132 ? -9.017 6.082 -12.622 1.00 87.81 132 ASP A CA 1
ATOM 1026 C C . ASP A 1 132 ? -10.377 6.519 -13.187 1.00 87.81 132 ASP A C 1
ATOM 1028 O O . ASP A 1 132 ? -11.144 5.722 -13.731 1.00 87.81 132 ASP A O 1
ATOM 1032 N N . ILE A 1 133 ? -10.683 7.808 -13.067 1.00 88.12 133 ILE A N 1
ATOM 1033 C CA . ILE A 1 133 ? -11.922 8.433 -13.543 1.00 88.12 133 ILE A CA 1
ATOM 1034 C C . ILE A 1 133 ? -12.071 8.266 -15.064 1.00 88.12 133 ILE A C 1
ATOM 1036 O O . ILE A 1 133 ? -13.186 8.130 -15.564 1.00 88.12 133 ILE A O 1
ATOM 1040 N N . GLU A 1 134 ? -10.952 8.234 -15.791 1.00 85.06 134 GLU A N 1
ATOM 1041 C CA . GLU A 1 134 ? -10.902 8.021 -17.244 1.00 85.06 134 GLU A CA 1
ATOM 1042 C C . GLU A 1 134 ? -11.103 6.546 -17.648 1.00 85.06 134 GLU A C 1
ATOM 1044 O O . GLU A 1 134 ? -11.243 6.241 -18.829 1.00 85.06 134 GLU A O 1
ATOM 1049 N N . GLY A 1 135 ? -11.180 5.629 -16.675 1.00 80.44 135 GLY A N 1
ATOM 1050 C CA . GLY A 1 135 ? -11.417 4.202 -16.897 1.00 80.44 135 GLY A CA 1
ATOM 1051 C C . GLY A 1 135 ? -10.152 3.361 -17.080 1.00 80.44 135 GLY A C 1
ATOM 1052 O O . GLY A 1 135 ? -10.261 2.140 -17.181 1.00 80.44 135 GLY A O 1
ATOM 1053 N N . GLU A 1 136 ? -8.974 3.983 -17.070 1.00 84.44 136 GLU A N 1
ATOM 1054 C CA . GLU A 1 136 ? -7.683 3.296 -17.110 1.00 84.44 136 GLU A CA 1
ATOM 1055 C C . GLU A 1 136 ? -7.359 2.615 -15.774 1.00 84.44 136 GLU A C 1
ATOM 1057 O O . GLU A 1 136 ? -7.757 3.079 -14.700 1.00 84.44 136 GLU A O 1
ATOM 1062 N N . PHE A 1 137 ? -6.616 1.506 -15.834 1.00 87.81 137 PHE A N 1
ATOM 1063 C CA . PHE A 1 137 ? -6.205 0.756 -14.648 1.00 87.81 137 PHE A CA 1
ATOM 1064 C C . PHE A 1 137 ? -4.719 0.941 -14.357 1.00 87.81 137 PHE A C 1
ATOM 1066 O O . PHE A 1 137 ? -3.852 0.668 -15.186 1.00 87.81 137 PHE A O 1
ATOM 1073 N N . TYR A 1 138 ? -4.429 1.318 -13.120 1.00 90.75 138 TYR A N 1
ATOM 1074 C CA . TYR A 1 138 ? -3.084 1.449 -12.581 1.00 90.75 138 TYR A CA 1
ATOM 1075 C C . TYR A 1 138 ? -2.813 0.343 -11.574 1.00 90.75 138 TYR A C 1
ATOM 1077 O O . TYR A 1 138 ? -3.719 -0.091 -10.870 1.00 90.75 138 TYR A O 1
ATOM 1085 N N . TYR A 1 139 ? -1.559 -0.089 -11.462 1.00 92.69 139 TYR A N 1
ATOM 1086 C CA . TYR A 1 139 ? -1.165 -1.089 -10.473 1.00 92.69 139 TYR A CA 1
ATOM 1087 C C . TYR A 1 139 ? -0.445 -0.445 -9.315 1.00 92.69 139 TYR A C 1
ATOM 1089 O O . TYR A 1 139 ? 0.296 0.528 -9.471 1.00 92.69 139 TYR A O 1
ATOM 1097 N N . ALA A 1 140 ? -0.644 -1.025 -8.144 1.00 94.94 140 ALA A N 1
ATOM 1098 C CA . ALA A 1 140 ? 0.044 -0.613 -6.947 1.00 94.94 140 ALA A CA 1
ATOM 1099 C C . ALA A 1 140 ? 0.294 -1.803 -6.025 1.00 94.94 140 ALA A C 1
ATOM 1101 O O . ALA A 1 140 ? -0.419 -2.807 -6.051 1.00 94.94 140 ALA A O 1
ATOM 1102 N N . GLN A 1 141 ? 1.311 -1.661 -5.185 1.00 95.31 141 GLN A N 1
ATOM 1103 C CA . GLN A 1 141 ? 1.599 -2.585 -4.103 1.00 95.31 141 GLN A CA 1
ATOM 1104 C C . GLN A 1 141 ? 1.073 -2.023 -2.779 1.00 95.31 141 GLN A C 1
ATOM 1106 O O . GLN A 1 141 ? 1.349 -0.868 -2.433 1.00 95.31 141 GLN A O 1
ATOM 1111 N N . ILE A 1 142 ? 0.363 -2.845 -2.004 1.00 96.25 142 ILE A N 1
ATOM 1112 C CA . ILE A 1 142 ? -0.084 -2.480 -0.656 1.00 96.25 142 ILE A CA 1
ATOM 1113 C C . ILE A 1 142 ? 1.126 -2.382 0.270 1.00 96.25 142 ILE A C 1
ATOM 1115 O O . ILE A 1 142 ? 1.825 -3.363 0.522 1.00 96.25 142 ILE A O 1
ATOM 1119 N N . LYS A 1 143 ? 1.340 -1.197 0.836 1.00 94.69 143 LYS A N 1
ATOM 1120 C CA . LYS A 1 143 ? 2.404 -0.936 1.810 1.00 94.69 143 LYS A CA 1
ATOM 1121 C C . LYS A 1 143 ? 1.915 -1.138 3.238 1.00 94.69 143 LYS A C 1
ATOM 1123 O O . LYS A 1 143 ? 2.651 -1.647 4.079 1.00 94.69 143 LYS A O 1
ATOM 1128 N N . GLN A 1 144 ? 0.688 -0.712 3.517 1.00 95.50 144 GLN A N 1
ATOM 1129 C CA . GLN A 1 144 ? 0.137 -0.712 4.863 1.00 95.50 144 GLN A CA 1
ATOM 1130 C C . GLN A 1 144 ? -1.385 -0.776 4.816 1.00 95.50 144 GLN A C 1
ATOM 1132 O O . GLN A 1 144 ? -2.000 -0.091 4.004 1.00 95.50 144 GLN A O 1
ATOM 1137 N N . LEU A 1 145 ? -1.980 -1.560 5.714 1.00 95.88 145 LEU A N 1
ATOM 1138 C CA . LEU A 1 145 ? -3.427 -1.676 5.877 1.00 95.88 145 LEU A CA 1
ATOM 1139 C C . LEU A 1 145 ? -3.856 -1.036 7.192 1.00 95.88 145 LEU A C 1
ATOM 1141 O O . LEU A 1 145 ? -3.167 -1.143 8.212 1.00 95.88 145 LEU A O 1
ATOM 1145 N N . MET A 1 146 ? -5.008 -0.380 7.169 1.00 95.38 146 MET A N 1
ATOM 1146 C CA . MET A 1 146 ? -5.565 0.325 8.310 1.00 95.38 146 MET A CA 1
ATOM 1147 C C . MET A 1 146 ? -7.064 0.073 8.423 1.00 95.38 146 MET A C 1
ATOM 1149 O O . MET A 1 146 ? -7.764 -0.104 7.425 1.00 95.38 146 MET A O 1
ATOM 1153 N N . VAL A 1 147 ? -7.549 0.061 9.659 1.00 95.44 147 VAL A N 1
ATOM 1154 C CA . VAL A 1 147 ? -8.970 -0.066 9.977 1.00 95.44 147 VAL A CA 1
ATOM 1155 C C . VAL A 1 147 ? -9.347 1.014 10.977 1.00 95.44 147 VAL A C 1
ATOM 1157 O O . VAL A 1 147 ? -8.696 1.153 12.016 1.00 95.44 147 VAL A O 1
ATOM 1160 N N . ASP A 1 148 ? -10.388 1.775 10.663 1.00 93.00 148 ASP A N 1
ATOM 1161 C CA . ASP A 1 148 ? -10.913 2.814 11.545 1.00 93.00 148 ASP A CA 1
ATOM 1162 C C . ASP A 1 148 ? -11.875 2.250 12.614 1.00 93.00 148 ASP A C 1
ATOM 1164 O O . ASP A 1 148 ? -12.283 1.083 12.576 1.00 93.00 148 ASP A O 1
ATOM 1168 N N . GLN A 1 149 ? -12.271 3.080 13.579 1.00 91.19 149 GLN A N 1
ATOM 1169 C CA . GLN A 1 149 ? -13.270 2.775 14.604 1.00 91.19 149 GLN A CA 1
ATOM 1170 C C . GLN A 1 149 ? -14.633 2.361 14.026 1.00 91.19 149 GLN A C 1
ATOM 1172 O O . GLN A 1 149 ? -15.346 1.588 14.665 1.00 91.19 149 GLN A O 1
ATOM 1177 N N . PHE A 1 150 ? -14.972 2.813 12.815 1.00 90.88 150 PHE A N 1
ATOM 1178 C CA . PHE A 1 150 ? -16.190 2.413 12.098 1.00 90.88 150 PHE A CA 1
ATOM 1179 C C . PHE A 1 150 ? -16.010 1.151 11.242 1.00 90.88 150 PHE A C 1
ATOM 1181 O O . PHE A 1 150 ? -16.869 0.829 10.426 1.00 90.88 150 PHE A O 1
ATOM 1188 N N . CYS A 1 151 ? -14.891 0.436 11.403 1.00 90.06 151 CYS A N 1
ATOM 1189 C CA . CYS A 1 151 ? -14.514 -0.718 10.584 1.00 90.06 151 CYS A CA 1
ATOM 1190 C C . CYS A 1 151 ? -14.348 -0.406 9.085 1.00 90.06 151 CYS A C 1
ATOM 1192 O O . CYS A 1 151 ? -14.305 -1.330 8.268 1.00 90.06 151 CYS A O 1
ATOM 1194 N N . GLU A 1 152 ? -14.206 0.873 8.730 1.00 93.50 152 GLU A N 1
ATOM 1195 C CA . GLU A 1 152 ? -13.789 1.291 7.397 1.00 93.50 152 GLU A CA 1
ATOM 1196 C C . GLU A 1 152 ? -12.334 0.881 7.173 1.00 93.50 152 GLU A C 1
ATOM 1198 O O . GLU A 1 152 ? -11.481 1.037 8.052 1.00 93.50 152 GLU A O 1
ATOM 1203 N N . LYS A 1 153 ? -12.064 0.301 6.005 1.00 95.75 153 LYS A N 1
ATOM 1204 C CA . LYS A 1 153 ? -10.771 -0.294 5.668 1.00 95.75 153 LYS A CA 1
ATOM 1205 C C . LYS A 1 153 ? -10.090 0.601 4.658 1.00 95.75 153 LYS A C 1
ATOM 1207 O O . LYS A 1 153 ? -10.685 0.947 3.637 1.00 95.75 153 LYS A O 1
ATOM 1212 N N . SER A 1 154 ? -8.843 0.940 4.925 1.00 95.81 154 SER A N 1
ATOM 1213 C CA . SER A 1 154 ? -8.033 1.754 4.034 1.00 95.81 154 SER A CA 1
ATOM 1214 C C . SER A 1 154 ? -6.625 1.190 3.903 1.00 95.81 154 SER A C 1
ATOM 1216 O O . SER A 1 154 ? -6.162 0.417 4.745 1.00 95.81 154 SER A O 1
ATOM 1218 N N . ALA A 1 155 ? -5.950 1.540 2.815 1.00 96.12 155 ALA A N 1
ATOM 1219 C CA . ALA A 1 155 ? -4.586 1.118 2.554 1.00 96.12 155 ALA A CA 1
ATOM 1220 C C . ALA A 1 155 ? -3.742 2.283 2.038 1.00 96.12 155 ALA A C 1
ATOM 1222 O O . ALA A 1 155 ? -4.207 3.095 1.238 1.00 96.12 155 ALA A O 1
ATOM 1223 N N . SER A 1 156 ? -2.489 2.340 2.483 1.00 95.38 156 SER A N 1
ATOM 1224 C CA . SER A 1 156 ? -1.444 3.121 1.818 1.00 95.38 156 SER A CA 1
ATOM 1225 C C . SER A 1 156 ? -0.729 2.215 0.820 1.00 95.38 156 SER A C 1
ATOM 1227 O O . SER A 1 156 ? -0.462 1.038 1.103 1.00 95.38 156 SER A O 1
ATOM 1229 N N . ILE A 1 157 ? -0.435 2.765 -0.354 1.00 95.56 157 ILE A N 1
ATOM 1230 C CA . ILE A 1 157 ? 0.074 2.027 -1.505 1.00 95.56 157 ILE A CA 1
ATOM 1231 C C . ILE A 1 157 ? 1.355 2.653 -2.055 1.00 95.56 157 ILE A C 1
ATOM 1233 O O . ILE A 1 157 ? 1.706 3.796 -1.766 1.00 95.56 157 ILE A O 1
ATOM 1237 N N . THR A 1 158 ? 2.074 1.877 -2.854 1.00 95.19 158 THR A N 1
ATOM 1238 C CA . THR A 1 158 ? 3.165 2.361 -3.704 1.00 95.19 158 THR A CA 1
ATOM 1239 C C . THR A 1 158 ? 2.807 2.056 -5.144 1.00 95.19 158 THR A C 1
ATOM 1241 O O . THR A 1 158 ? 2.520 0.903 -5.466 1.00 95.19 158 THR A O 1
ATOM 1244 N N . TRP A 1 159 ? 2.787 3.080 -5.990 1.00 94.06 159 TRP A N 1
ATOM 1245 C CA . TRP A 1 159 ? 2.416 2.929 -7.392 1.00 94.06 159 TRP A CA 1
ATOM 1246 C C . TRP A 1 159 ? 3.449 2.092 -8.145 1.00 94.06 159 TRP A C 1
ATOM 1248 O O . TRP A 1 159 ? 4.638 2.137 -7.829 1.00 94.06 159 TRP A O 1
ATOM 1258 N N . LEU A 1 160 ? 2.998 1.337 -9.142 1.00 91.94 160 LEU A N 1
ATOM 1259 C CA . LEU A 1 160 ? 3.849 0.584 -10.055 1.00 91.94 160 LEU A CA 1
ATOM 1260 C C . LEU A 1 160 ? 3.800 1.233 -11.433 1.00 91.94 160 LEU A C 1
ATOM 1262 O O . LEU A 1 160 ? 2.724 1.478 -11.980 1.00 91.94 160 LEU A O 1
ATOM 1266 N N . ILE A 1 161 ? 4.974 1.513 -11.990 1.00 88.69 161 ILE A N 1
ATOM 1267 C CA . ILE A 1 161 ? 5.109 2.211 -13.268 1.00 88.69 161 ILE A CA 1
ATOM 1268 C C . ILE A 1 161 ? 5.496 1.190 -14.333 1.00 88.69 161 ILE A C 1
ATOM 1270 O O . ILE A 1 161 ? 6.471 0.465 -14.126 1.00 88.69 161 ILE A O 1
ATOM 1274 N N . PRO A 1 162 ? 4.776 1.125 -15.461 1.00 86.94 162 PRO A N 1
ATOM 1275 C CA . PRO A 1 162 ? 5.174 0.278 -16.573 1.00 86.94 162 PRO A CA 1
ATOM 1276 C C . PRO A 1 162 ? 6.504 0.759 -17.168 1.00 86.94 162 PRO A C 1
ATOM 1278 O O . PRO A 1 162 ? 6.702 1.953 -17.386 1.00 86.94 162 PRO A O 1
ATOM 1281 N N . THR A 1 163 ? 7.418 -0.163 -17.458 1.00 77.88 163 THR A N 1
ATOM 1282 C CA . THR A 1 163 ? 8.743 0.161 -18.021 1.00 77.88 163 THR A CA 1
ATOM 1283 C C . THR A 1 163 ? 8.742 0.331 -19.539 1.00 77.88 163 THR A C 1
ATOM 1285 O O . THR A 1 163 ? 9.672 0.914 -20.092 1.00 77.88 163 THR A O 1
ATOM 1288 N N . HIS A 1 164 ? 7.713 -0.159 -20.236 1.00 70.25 164 HIS A N 1
ATOM 1289 C CA . HIS A 1 164 ? 7.633 -0.125 -21.694 1.00 70.25 164 HIS A CA 1
ATOM 1290 C C . HIS A 1 164 ? 6.585 0.887 -22.189 1.00 70.25 164 HIS A C 1
ATOM 1292 O O . HIS A 1 164 ? 5.415 0.797 -21.834 1.00 70.25 164 HIS A O 1
ATOM 1298 N N . ASN A 1 165 ? 7.004 1.806 -23.070 1.00 55.53 165 ASN A N 1
ATOM 1299 C CA . ASN A 1 165 ? 6.187 2.893 -23.643 1.00 55.53 165 ASN A CA 1
ATOM 1300 C C . ASN A 1 165 ? 5.271 2.476 -24.818 1.00 55.53 165 ASN A C 1
ATOM 1302 O O . ASN A 1 165 ? 4.680 3.335 -25.472 1.00 55.53 165 ASN A O 1
ATOM 1306 N N . GLY A 1 166 ? 5.176 1.187 -25.152 1.00 56.94 166 GLY A N 1
ATOM 1307 C CA . GLY A 1 166 ? 4.242 0.711 -26.183 1.00 56.94 166 GLY A CA 1
ATOM 1308 C C . GLY A 1 166 ? 2.803 0.611 -25.667 1.00 56.94 166 GLY A C 1
ATOM 1309 O O . GLY A 1 166 ? 2.601 0.712 -24.458 1.00 56.94 166 GLY A O 1
ATOM 1310 N N . PRO A 1 167 ? 1.804 0.354 -26.540 1.00 50.84 167 PRO A N 1
ATOM 1311 C CA . PRO A 1 167 ? 0.496 -0.102 -26.083 1.00 50.84 167 PRO A CA 1
ATOM 1312 C C . PRO A 1 167 ? 0.760 -1.356 -25.261 1.00 50.84 167 PRO A C 1
ATOM 1314 O O . PRO A 1 167 ? 1.151 -2.394 -25.801 1.00 50.84 167 PRO A O 1
ATOM 1317 N N . LEU A 1 168 ? 0.704 -1.212 -23.940 1.00 50.22 168 LEU A N 1
ATOM 1318 C CA . LEU A 1 168 ? 1.050 -2.288 -23.038 1.00 50.22 168 LEU A CA 1
ATOM 1319 C C . LEU A 1 168 ? 0.198 -3.499 -23.456 1.00 50.22 168 LEU A C 1
ATOM 1321 O O . LEU A 1 168 ? -0.986 -3.329 -23.763 1.00 50.22 168 LEU A O 1
ATOM 1325 N N . PRO A 1 169 ? 0.726 -4.735 -23.430 1.00 46.66 169 PRO A N 1
ATOM 1326 C CA . PRO A 1 169 ? -0.079 -5.956 -23.590 1.00 46.66 169 PRO A CA 1
ATOM 1327 C C . PRO A 1 169 ? -1.172 -6.117 -22.506 1.00 46.66 169 PRO A C 1
ATOM 1329 O O . PRO A 1 169 ? -1.863 -7.135 -22.431 1.00 46.66 169 PRO A O 1
ATOM 1332 N N . PHE A 1 170 ? -1.359 -5.069 -21.708 1.00 48.50 170 PHE A N 1
ATOM 1333 C CA . PHE A 1 170 ? -2.426 -4.779 -20.782 1.00 48.50 170 PHE A CA 1
ATOM 1334 C C . PHE A 1 170 ? -3.828 -5.154 -21.254 1.00 48.50 170 PHE A C 1
ATOM 1336 O O . PHE A 1 170 ? -4.662 -5.548 -20.449 1.00 48.50 170 PHE A O 1
ATOM 1343 N N . VAL A 1 171 ? -4.090 -5.118 -22.560 1.00 50.50 171 VAL A N 1
ATOM 1344 C CA . VAL A 1 171 ? -5.440 -5.382 -23.070 1.00 50.50 171 VAL A CA 1
ATOM 1345 C C . VAL A 1 171 ? -5.787 -6.883 -23.116 1.00 50.50 171 VAL A C 1
ATOM 1347 O O . VAL A 1 171 ? -6.960 -7.217 -23.259 1.00 50.50 171 VAL A O 1
ATOM 1350 N N . LYS A 1 172 ? -4.832 -7.822 -22.972 1.00 52.34 172 LYS A N 1
ATOM 1351 C CA . LYS A 1 172 ? -5.163 -9.268 -23.037 1.00 52.34 172 LYS A CA 1
ATOM 1352 C C . LYS A 1 172 ? -4.462 -10.205 -22.046 1.00 52.34 172 LYS A C 1
ATOM 1354 O O . LYS A 1 172 ? -4.969 -11.307 -21.860 1.00 52.34 172 LYS A O 1
ATOM 1359 N N . GLY A 1 173 ? -3.330 -9.828 -21.443 1.00 60.72 173 GLY A N 1
ATOM 1360 C CA . GLY A 1 173 ? -2.461 -10.788 -20.735 1.00 60.72 173 GLY A CA 1
ATOM 1361 C C . GLY A 1 173 ? -2.514 -10.806 -19.201 1.00 60.72 173 GLY A C 1
ATOM 1362 O O . GLY A 1 173 ? -2.026 -11.761 -18.605 1.00 60.72 173 GLY A O 1
ATOM 1363 N N . GLY A 1 174 ? -3.094 -9.788 -18.557 1.00 70.50 174 GLY A N 1
ATOM 1364 C CA . GLY A 1 174 ? -2.999 -9.608 -17.101 1.00 70.50 174 GLY A CA 1
ATOM 1365 C C . GLY A 1 174 ? -1.729 -8.865 -16.662 1.00 70.50 174 GLY A C 1
ATOM 1366 O O . GLY A 1 174 ? -1.022 -8.281 -17.480 1.00 70.50 174 GLY A O 1
ATOM 1367 N N . PHE A 1 175 ? -1.473 -8.840 -15.352 1.00 84.50 175 PHE A N 1
ATOM 1368 C CA . PHE A 1 175 ? -0.323 -8.159 -14.748 1.00 84.50 175 PHE A CA 1
ATOM 1369 C C . PHE A 1 175 ? 0.921 -9.059 -14.749 1.00 84.50 175 PHE A C 1
ATOM 1371 O O . PHE A 1 175 ? 0.876 -10.160 -14.200 1.00 84.50 175 PHE A O 1
ATOM 1378 N N . ASP A 1 176 ? 2.030 -8.566 -15.307 1.00 85.00 176 ASP A N 1
ATOM 1379 C CA . ASP A 1 176 ? 3.349 -9.205 -15.249 1.00 85.00 176 ASP A CA 1
ATOM 1380 C C . ASP A 1 176 ? 4.299 -8.374 -14.364 1.00 85.00 176 ASP A C 1
ATOM 1382 O O . ASP A 1 176 ? 4.609 -7.236 -14.715 1.00 85.00 176 ASP A O 1
ATOM 1386 N N . PRO A 1 177 ? 4.799 -8.900 -13.232 1.00 85.00 177 PRO A N 1
ATOM 1387 C CA . PRO A 1 177 ? 5.694 -8.160 -12.345 1.00 85.00 177 PRO A CA 1
ATOM 1388 C C . PRO A 1 177 ? 6.981 -7.636 -13.003 1.00 85.00 177 PRO A C 1
ATOM 1390 O O . PRO A 1 177 ? 7.535 -6.645 -12.528 1.00 85.00 177 PRO A O 1
ATOM 1393 N N . LEU A 1 178 ? 7.476 -8.277 -14.070 1.00 83.19 178 LEU A N 1
ATOM 1394 C CA . LEU A 1 178 ? 8.727 -7.879 -14.733 1.00 83.19 178 LEU A CA 1
ATOM 1395 C C . LEU A 1 178 ? 8.576 -6.625 -15.601 1.00 83.19 178 LEU A C 1
ATOM 1397 O O . LEU A 1 178 ? 9.566 -5.954 -15.892 1.00 83.19 178 LEU A O 1
ATOM 1401 N N . THR A 1 179 ? 7.353 -6.273 -15.997 1.00 84.38 179 THR A N 1
ATOM 1402 C CA . THR A 1 179 ? 7.094 -5.088 -16.826 1.00 84.38 179 THR A CA 1
ATOM 1403 C C . THR A 1 179 ? 6.878 -3.819 -16.006 1.00 84.38 179 THR A C 1
ATOM 1405 O O . THR A 1 179 ? 6.559 -2.778 -16.578 1.00 84.38 179 THR A O 1
ATOM 1408 N N . TYR A 1 180 ? 7.017 -3.889 -14.678 1.00 87.06 180 TYR A N 1
ATOM 1409 C CA . TYR A 1 180 ? 6.782 -2.768 -13.773 1.00 87.06 180 TYR A CA 1
ATOM 1410 C C . TYR A 1 180 ? 7.978 -2.501 -12.858 1.00 87.06 180 TYR A C 1
ATOM 1412 O O . TYR A 1 180 ? 8.708 -3.406 -12.456 1.00 87.06 180 TYR A O 1
ATOM 1420 N N . VAL A 1 181 ? 8.139 -1.234 -12.484 1.00 88.69 181 VAL A N 1
ATOM 1421 C CA . VAL A 1 181 ? 9.111 -0.766 -11.487 1.00 88.69 181 VAL A CA 1
ATOM 1422 C C . VAL A 1 181 ? 8.417 0.011 -10.374 1.00 88.69 181 VAL A C 1
ATOM 1424 O O . VAL A 1 181 ? 7.300 0.508 -10.544 1.00 88.69 181 VAL A O 1
ATOM 1427 N N . MET A 1 182 ? 9.085 0.123 -9.221 1.00 90.69 182 MET A N 1
ATOM 1428 C CA . MET A 1 182 ? 8.583 0.906 -8.093 1.00 90.69 182 MET A CA 1
ATOM 1429 C C . MET A 1 182 ? 8.444 2.379 -8.490 1.00 90.69 182 MET A C 1
ATOM 1431 O O . MET A 1 182 ? 9.403 3.017 -8.924 1.00 90.69 182 MET A O 1
ATOM 1435 N N . GLY A 1 183 ? 7.240 2.908 -8.318 1.00 90.38 183 GLY A N 1
ATOM 1436 C CA . GLY A 1 183 ? 6.910 4.305 -8.523 1.00 90.38 183 GLY A CA 1
ATOM 1437 C C . GLY A 1 183 ? 6.798 5.100 -7.224 1.00 90.38 183 GLY A C 1
ATOM 1438 O O . GLY A 1 183 ? 7.294 4.677 -6.176 1.00 90.38 183 GLY A O 1
ATOM 1439 N N . PRO A 1 184 ? 6.160 6.281 -7.279 1.00 91.94 184 PRO A N 1
ATOM 1440 C CA . PRO A 1 184 ? 5.984 7.125 -6.107 1.00 91.94 184 PRO A CA 1
ATOM 1441 C C . PRO A 1 184 ? 5.128 6.438 -5.036 1.00 91.94 184 PRO A C 1
ATOM 1443 O O . PRO A 1 184 ? 4.210 5.665 -5.324 1.00 91.94 184 PRO A O 1
ATOM 1446 N N . HIS A 1 185 ? 5.422 6.752 -3.777 1.00 90.50 185 HIS A N 1
ATOM 1447 C CA . HIS A 1 185 ? 4.593 6.348 -2.648 1.00 90.50 185 HIS A CA 1
ATOM 1448 C C . HIS A 1 185 ? 3.365 7.252 -2.541 1.00 90.50 185 HIS A C 1
ATOM 1450 O O . HIS A 1 185 ? 3.458 8.448 -2.817 1.00 90.50 185 HIS A O 1
ATOM 1456 N N . ASP A 1 186 ? 2.234 6.685 -2.124 1.00 90.31 186 ASP A N 1
ATOM 1457 C CA . ASP A 1 186 ? 1.050 7.471 -1.790 1.00 90.31 186 ASP A CA 1
ATOM 1458 C C . ASP A 1 186 ? 1.053 7.822 -0.296 1.00 90.31 186 ASP A C 1
ATOM 1460 O O . ASP A 1 186 ? 1.097 6.936 0.570 1.00 90.31 186 ASP A O 1
ATOM 1464 N N . ASP A 1 187 ? 1.020 9.121 -0.008 1.00 81.25 187 ASP A N 1
ATOM 1465 C CA . ASP A 1 187 ? 1.046 9.665 1.3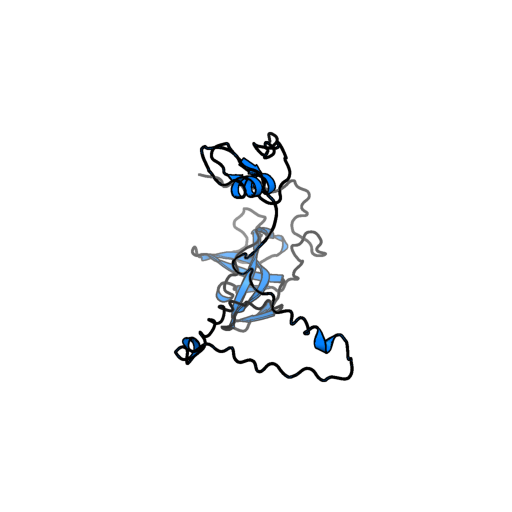51 1.00 81.25 187 ASP A CA 1
ATOM 1466 C C . ASP A 1 187 ? -0.314 9.527 2.049 1.00 81.25 187 ASP A C 1
ATOM 1468 O O . ASP A 1 187 ? -0.380 9.512 3.282 1.00 81.25 187 ASP A O 1
ATOM 1472 N N . LEU A 1 188 ? -1.403 9.413 1.279 1.00 90.06 188 LEU A N 1
ATOM 1473 C CA . LEU A 1 188 ? -2.762 9.371 1.808 1.00 90.06 188 LEU A CA 1
ATOM 1474 C C . LEU A 1 188 ? -3.361 7.961 1.708 1.00 90.06 188 LEU A C 1
ATOM 1476 O O . LEU A 1 188 ? -3.343 7.345 0.641 1.00 90.06 188 LEU A O 1
ATOM 1480 N N . PRO A 1 189 ? -3.936 7.434 2.803 1.00 92.62 189 PRO A N 1
ATOM 1481 C CA . PRO A 1 189 ? -4.608 6.146 2.777 1.00 92.62 189 PRO A CA 1
ATOM 1482 C C . PRO A 1 189 ? -5.890 6.232 1.941 1.00 92.62 189 PRO A C 1
ATOM 1484 O O . PRO A 1 189 ? -6.735 7.101 2.166 1.00 92.62 189 PRO A O 1
ATOM 1487 N N . ARG A 1 190 ? -6.062 5.303 1.000 1.00 93.75 190 ARG A N 1
ATOM 1488 C CA . ARG A 1 190 ? -7.275 5.190 0.176 1.00 93.75 190 ARG A CA 1
ATOM 1489 C C . ARG A 1 190 ? -8.191 4.108 0.714 1.00 93.75 190 ARG A C 1
ATOM 1491 O O . ARG A 1 190 ? -7.722 3.143 1.316 1.00 93.75 190 ARG A O 1
ATOM 1498 N N . LYS A 1 191 ? -9.495 4.255 0.486 1.00 94.56 191 LYS A N 1
ATOM 1499 C CA . LYS A 1 191 ? -10.484 3.234 0.846 1.00 94.56 191 LYS A CA 1
ATOM 1500 C C . LYS A 1 191 ? -10.200 1.938 0.101 1.00 94.56 191 LYS A C 1
ATOM 1502 O O . LYS A 1 191 ? -9.818 1.960 -1.067 1.00 94.56 191 LYS A O 1
ATOM 1507 N N . LEU A 1 192 ? -10.423 0.818 0.780 1.00 94.94 192 LEU A N 1
ATOM 1508 C CA . LEU A 1 192 ? -10.172 -0.500 0.209 1.00 94.94 192 LEU A CA 1
ATOM 1509 C C . LEU A 1 192 ? -11.094 -0.822 -0.981 1.00 94.94 192 LEU A C 1
ATOM 1511 O O . LEU A 1 192 ? -10.700 -1.587 -1.848 1.00 94.94 192 LEU A O 1
ATOM 1515 N N . GLU A 1 193 ? -12.248 -0.153 -1.061 1.00 93.62 193 GLU A N 1
ATOM 1516 C CA . GLU A 1 193 ? -13.223 -0.223 -2.164 1.00 93.62 193 GLU A CA 1
ATOM 1517 C C . GLU A 1 193 ? -12.640 0.217 -3.517 1.00 93.62 193 GLU A C 1
ATOM 1519 O O . GLU A 1 193 ? -13.124 -0.182 -4.570 1.00 93.62 193 GLU A O 1
ATOM 1524 N N . CYS A 1 194 ? -11.585 1.040 -3.515 1.00 92.25 194 CYS A N 1
ATOM 1525 C CA . CYS A 1 194 ? -10.928 1.481 -4.746 1.00 92.25 194 CYS A CA 1
ATOM 1526 C C . CYS A 1 194 ? -9.942 0.442 -5.305 1.00 92.25 194 CYS A C 1
ATOM 1528 O O . CYS A 1 194 ? -9.370 0.665 -6.374 1.00 92.25 194 CYS A O 1
ATOM 1530 N N . PHE A 1 195 ? -9.695 -0.651 -4.577 1.00 94.06 195 PHE A N 1
ATOM 1531 C CA . PHE A 1 195 ? -8.684 -1.642 -4.915 1.00 94.06 195 PHE A CA 1
ATOM 1532 C C . PHE A 1 195 ? -9.3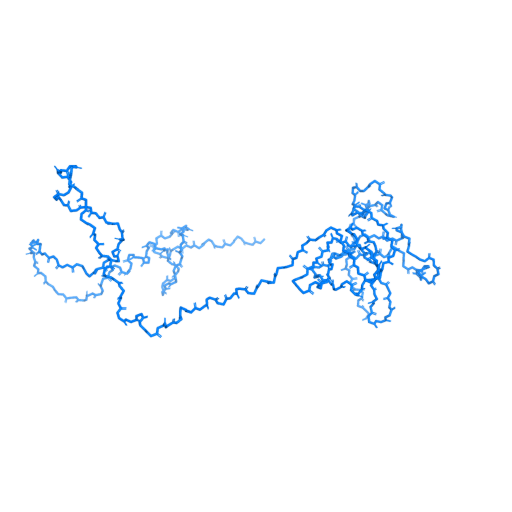17 -2.949 -5.371 1.00 94.06 195 PHE A C 1
ATOM 1534 O O . PHE A 1 195 ? -10.049 -3.599 -4.629 1.00 94.06 195 PHE A O 1
ATOM 1541 N N . HIS A 1 196 ? -8.927 -3.394 -6.560 1.00 93.62 196 HIS A N 1
ATOM 1542 C CA . HIS A 1 196 ? -9.243 -4.728 -7.047 1.00 93.62 196 HIS A CA 1
ATOM 1543 C C . HIS A 1 196 ? -8.019 -5.623 -6.877 1.00 93.62 196 HIS A C 1
ATOM 1545 O O . HIS A 1 196 ? -6.897 -5.247 -7.215 1.00 93.62 196 HIS A O 1
ATOM 1551 N N . PHE A 1 197 ? -8.215 -6.808 -6.309 1.00 94.69 197 PHE A N 1
ATOM 1552 C CA . PHE A 1 197 ? -7.125 -7.750 -6.085 1.00 94.69 197 PHE A CA 1
ATOM 1553 C C . PHE A 1 197 ? -6.595 -8.317 -7.410 1.00 94.69 197 PHE A C 1
ATOM 1555 O O . PHE A 1 197 ? -7.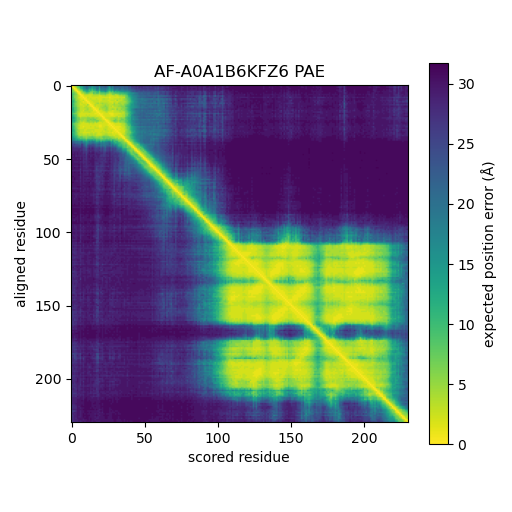376 -8.741 -8.259 1.00 94.69 197 PHE A O 1
ATOM 1562 N N . VAL A 1 198 ? -5.267 -8.358 -7.561 1.00 93.25 198 VAL A N 1
ATOM 1563 C CA . VAL A 1 198 ? -4.595 -8.868 -8.769 1.00 93.25 198 VAL A CA 1
ATOM 1564 C C . VAL A 1 198 ? -3.808 -10.131 -8.443 1.00 93.25 198 VAL A C 1
ATOM 1566 O O . VAL A 1 198 ? -4.059 -11.185 -9.023 1.00 93.25 198 VAL A O 1
ATOM 1569 N N . MET A 1 199 ? -2.856 -10.043 -7.509 1.00 92.25 199 MET A N 1
ATOM 1570 C CA . MET A 1 199 ? -2.050 -11.189 -7.083 1.00 92.25 199 MET A CA 1
ATOM 1571 C C . MET A 1 199 ? -1.439 -10.997 -5.695 1.00 92.25 199 MET A C 1
ATOM 1573 O O . MET A 1 199 ? -1.295 -9.879 -5.195 1.00 92.25 199 MET A O 1
ATOM 1577 N N . LYS A 1 200 ? -1.028 -12.113 -5.086 1.00 93.06 200 LYS A N 1
ATOM 1578 C CA . LYS A 1 200 ? -0.205 -12.115 -3.874 1.00 93.06 200 LYS A CA 1
ATOM 1579 C C . LYS A 1 200 ? 1.242 -11.820 -4.233 1.00 93.06 200 LYS A C 1
ATOM 1581 O O . LYS A 1 200 ? 1.788 -12.454 -5.131 1.00 93.06 200 LYS A O 1
ATOM 1586 N N . ALA A 1 201 ? 1.864 -10.914 -3.489 1.00 91.94 201 ALA A N 1
ATOM 1587 C CA . ALA A 1 201 ? 3.288 -10.652 -3.604 1.00 91.94 201 ALA A CA 1
ATOM 1588 C C . ALA A 1 201 ? 3.897 -10.353 -2.224 1.00 91.94 201 ALA A C 1
ATOM 1590 O O . ALA A 1 201 ? 3.233 -9.781 -1.355 1.00 91.94 201 ALA A O 1
ATOM 1591 N N . PRO A 1 202 ? 5.160 -10.740 -1.991 1.00 91.56 202 PRO A N 1
ATOM 1592 C CA . PRO A 1 202 ? 5.896 -10.333 -0.803 1.00 91.56 202 PRO A CA 1
ATOM 1593 C C . PRO A 1 202 ? 6.051 -8.811 -0.718 1.00 91.56 202 PRO A C 1
ATOM 1595 O O . PRO A 1 202 ? 6.248 -8.129 -1.724 1.00 91.56 202 PRO A O 1
ATOM 1598 N N . SER A 1 203 ? 6.030 -8.269 0.503 1.00 89.25 203 SER A N 1
ATOM 1599 C CA . SER A 1 203 ? 6.167 -6.821 0.757 1.00 89.25 203 SER A CA 1
ATOM 1600 C C . SER A 1 203 ? 7.486 -6.205 0.276 1.00 89.25 203 SER A C 1
ATOM 1602 O O . SER A 1 203 ? 7.650 -4.985 0.266 1.00 89.25 203 SER A O 1
ATOM 1604 N N . ASP A 1 204 ? 8.468 -7.038 -0.042 1.00 88.75 204 ASP A N 1
ATOM 1605 C CA . ASP A 1 204 ? 9.801 -6.690 -0.502 1.00 88.75 204 ASP A CA 1
ATOM 1606 C C . ASP A 1 204 ? 10.038 -7.006 -1.980 1.00 88.75 204 ASP A C 1
ATOM 1608 O O . ASP A 1 204 ? 11.133 -6.738 -2.459 1.00 88.75 204 ASP A O 1
ATOM 1612 N N . TYR A 1 205 ? 9.036 -7.490 -2.722 1.00 86.88 205 TYR A N 1
ATOM 1613 C CA . TYR A 1 205 ? 9.186 -7.878 -4.130 1.00 86.88 205 TYR A CA 1
ATOM 1614 C C . TYR A 1 205 ? 9.830 -6.786 -5.001 1.00 86.88 205 TYR A C 1
ATOM 1616 O O . TYR A 1 205 ? 10.804 -7.042 -5.695 1.00 86.88 205 TYR A O 1
ATOM 1624 N N . PHE A 1 206 ? 9.338 -5.547 -4.915 1.00 85.06 206 PHE A N 1
ATOM 1625 C CA . PHE A 1 206 ? 9.845 -4.425 -5.716 1.00 85.06 206 PHE A CA 1
ATOM 1626 C C . PHE A 1 206 ? 10.975 -3.635 -5.038 1.00 85.06 206 PHE A C 1
ATOM 1628 O O . PHE A 1 206 ? 11.394 -2.601 -5.557 1.00 85.06 206 PHE A O 1
ATOM 1635 N N . LYS A 1 207 ? 11.463 -4.067 -3.867 1.00 84.56 207 LYS A N 1
ATOM 1636 C CA . LYS A 1 207 ? 12.556 -3.379 -3.158 1.00 84.56 207 LYS A CA 1
ATOM 1637 C C . LYS A 1 207 ? 13.904 -3.746 -3.784 1.00 84.56 207 LYS A C 1
ATOM 1639 O O . LYS A 1 207 ? 14.108 -4.877 -4.195 1.00 84.56 207 LYS A O 1
ATOM 1644 N N . GLY A 1 208 ? 14.864 -2.820 -3.771 1.00 75.56 208 GLY A N 1
ATOM 1645 C CA . GLY A 1 208 ? 16.180 -3.036 -4.397 1.00 75.56 208 GLY A CA 1
ATOM 1646 C C . GLY A 1 208 ? 16.996 -4.219 -3.848 1.00 75.56 208 GLY A C 1
ATOM 1647 O O . GLY A 1 208 ? 17.849 -4.737 -4.552 1.00 75.56 208 GLY A O 1
ATOM 1648 N N . ASN A 1 209 ? 16.716 -4.681 -2.623 1.00 74.62 209 ASN A N 1
ATOM 1649 C CA . ASN A 1 209 ? 17.414 -5.812 -1.990 1.00 74.62 209 ASN A CA 1
ATOM 1650 C C . ASN A 1 209 ? 16.624 -7.130 -2.074 1.00 74.62 209 ASN A C 1
ATOM 1652 O O . ASN A 1 209 ? 16.866 -8.045 -1.286 1.00 74.62 209 ASN A O 1
ATOM 1656 N N . SER A 1 210 ? 15.622 -7.199 -2.947 1.00 79.00 210 SER A N 1
ATOM 1657 C CA . SER A 1 210 ? 14.763 -8.369 -3.065 1.00 79.00 210 SER A CA 1
ATOM 1658 C C . SER A 1 210 ? 15.499 -9.549 -3.704 1.00 79.00 210 SER A C 1
ATOM 1660 O O . SER A 1 210 ? 16.249 -9.338 -4.656 1.00 79.00 210 SER A O 1
ATOM 1662 N N . PRO A 1 211 ? 15.260 -10.798 -3.264 1.00 77.75 211 PRO A N 1
ATOM 1663 C CA . PRO A 1 211 ? 15.750 -11.980 -3.973 1.00 77.75 211 PRO A CA 1
ATOM 1664 C C . PRO A 1 211 ? 15.002 -12.229 -5.296 1.00 77.75 211 PRO A C 1
ATOM 1666 O O . PRO A 1 211 ? 15.368 -13.136 -6.042 1.00 77.75 211 PRO A O 1
ATOM 1669 N N . PHE A 1 212 ? 13.931 -11.476 -5.571 1.00 75.25 212 PHE A N 1
ATOM 1670 C CA . PHE A 1 212 ? 13.115 -11.631 -6.768 1.00 75.25 212 PHE A CA 1
ATOM 1671 C C . PHE A 1 212 ? 13.678 -10.824 -7.945 1.00 75.25 212 PHE A C 1
ATOM 1673 O O . PHE A 1 212 ? 14.184 -9.716 -7.745 1.00 75.25 212 PHE A O 1
ATOM 1680 N N . PRO A 1 213 ? 13.575 -11.351 -9.179 1.00 65.88 213 PRO A N 1
ATOM 1681 C CA . PRO A 1 213 ? 14.020 -10.634 -10.362 1.00 65.88 213 PRO A CA 1
ATOM 1682 C C . PRO A 1 213 ? 13.186 -9.361 -10.523 1.00 65.88 213 PRO A C 1
ATOM 1684 O O . PRO A 1 213 ? 11.973 -9.409 -10.730 1.0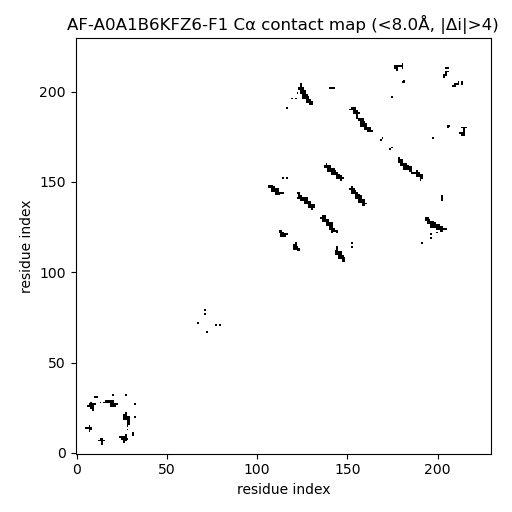0 65.88 213 PRO A O 1
ATOM 1687 N N . SER A 1 214 ? 13.845 -8.213 -10.413 1.00 62.19 214 SER A N 1
ATOM 1688 C CA . SER A 1 214 ? 13.266 -6.922 -10.767 1.00 62.19 214 SER A CA 1
ATOM 1689 C C . SER A 1 214 ? 13.572 -6.648 -12.241 1.00 62.19 214 SER A C 1
ATOM 1691 O O . SER A 1 214 ? 14.692 -6.859 -12.700 1.00 62.19 214 SER A O 1
ATOM 1693 N N . GLY A 1 215 ? 12.566 -6.211 -13.006 1.00 58.66 215 GLY A N 1
ATOM 1694 C CA . GLY A 1 215 ? 12.653 -6.053 -14.468 1.00 58.66 215 GLY A CA 1
ATOM 1695 C C . GLY A 1 215 ? 13.718 -5.066 -14.967 1.00 58.66 215 GLY A C 1
ATOM 1696 O O . GLY A 1 215 ? 14.024 -5.040 -16.155 1.00 58.66 215 GLY A O 1
ATOM 1697 N N . MET A 1 216 ? 14.309 -4.281 -14.066 1.00 57.41 216 MET A N 1
ATOM 1698 C CA . MET A 1 216 ? 15.499 -3.472 -14.305 1.00 57.41 216 MET A CA 1
ATOM 1699 C C . MET A 1 216 ? 16.342 -3.451 -13.030 1.00 57.41 216 MET A C 1
ATOM 1701 O O . MET A 1 216 ? 15.932 -2.868 -12.025 1.00 57.41 216 MET A O 1
ATOM 1705 N N . GLU A 1 217 ? 17.549 -4.015 -13.085 1.00 54.00 217 GLU A N 1
ATOM 1706 C CA . GLU A 1 217 ? 18.621 -3.590 -12.187 1.00 54.00 217 GLU A CA 1
ATOM 1707 C C . GLU A 1 217 ? 18.854 -2.096 -12.442 1.00 54.00 217 GLU A C 1
ATOM 1709 O O . GLU A 1 217 ? 19.118 -1.667 -13.569 1.00 54.00 217 GLU A O 1
ATOM 1714 N N . SER A 1 218 ? 18.686 -1.269 -11.411 1.00 51.31 218 SER A N 1
ATOM 1715 C CA . SER A 1 218 ? 18.914 0.172 -11.490 1.00 51.31 218 SER A CA 1
ATOM 1716 C C . SER A 1 218 ? 20.416 0.466 -11.554 1.00 51.31 218 SER A C 1
ATOM 1718 O O . SER A 1 218 ? 21.002 0.992 -10.610 1.00 51.31 218 SER A O 1
ATOM 1720 N N . THR A 1 219 ? 21.055 0.124 -12.665 1.00 48.69 219 THR A N 1
ATOM 1721 C CA . THR A 1 219 ? 22.453 0.475 -12.958 1.00 48.69 219 THR A CA 1
ATOM 1722 C C . THR A 1 219 ? 22.543 1.757 -13.796 1.00 48.69 219 THR A C 1
ATOM 1724 O O . THR A 1 219 ? 23.577 2.041 -14.393 1.00 48.69 219 THR A O 1
ATOM 1727 N N . GLY A 1 220 ? 21.459 2.542 -13.860 1.00 53.34 220 GLY A N 1
ATOM 1728 C CA . GLY A 1 220 ? 21.378 3.815 -14.581 1.00 5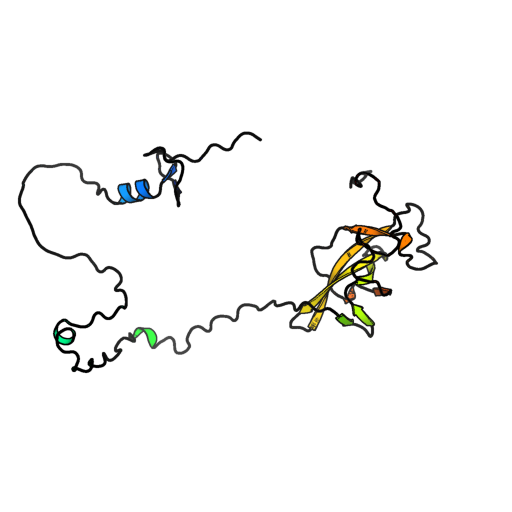3.34 220 GLY A CA 1
ATOM 1729 C C . GLY A 1 220 ? 21.123 5.011 -13.651 1.00 53.34 220 GLY A C 1
ATOM 1730 O O . GLY A 1 220 ? 20.432 4.861 -12.639 1.00 53.34 220 GLY A O 1
ATOM 1731 N N . PRO A 1 221 ? 21.657 6.208 -13.967 1.00 45.50 221 PRO A N 1
ATOM 1732 C CA . PRO A 1 221 ? 21.446 7.402 -13.160 1.00 45.50 221 PRO A CA 1
ATOM 1733 C C . PRO A 1 221 ? 19.976 7.838 -13.250 1.00 45.50 221 PRO A C 1
ATOM 1735 O O . PRO A 1 221 ? 19.459 8.042 -14.341 1.00 45.50 221 PRO A O 1
ATOM 1738 N N . GLY A 1 222 ? 19.334 7.938 -12.082 1.00 48.56 222 GLY A N 1
ATOM 1739 C CA . GLY A 1 222 ? 18.011 8.499 -11.770 1.00 48.56 222 GLY A CA 1
ATOM 1740 C C . GLY A 1 222 ? 17.104 8.968 -12.916 1.00 48.56 222 GLY A C 1
ATOM 1741 O O . GLY A 1 222 ? 17.428 9.882 -13.667 1.00 48.56 222 GLY A O 1
ATOM 1742 N N . HIS A 1 223 ? 15.883 8.433 -12.949 1.00 58.91 223 HIS A N 1
ATOM 1743 C CA . HIS A 1 223 ? 14.808 8.948 -13.794 1.00 58.91 223 HIS A CA 1
ATOM 1744 C C . HIS A 1 223 ? 14.436 10.376 -13.359 1.00 58.91 223 HIS A C 1
ATOM 1746 O O . HIS A 1 223 ? 14.077 10.612 -12.202 1.00 58.91 223 HIS A O 1
ATOM 1752 N N . ILE A 1 224 ? 14.529 11.334 -14.285 1.00 52.31 224 ILE A N 1
ATOM 1753 C CA . ILE A 1 224 ? 14.101 12.721 -14.079 1.00 52.31 224 ILE A CA 1
ATOM 1754 C C . ILE A 1 224 ? 12.635 12.838 -14.492 1.00 52.31 224 ILE A C 1
ATOM 1756 O O . ILE A 1 224 ? 12.272 12.613 -15.644 1.00 52.31 224 ILE A O 1
ATOM 1760 N N . TRP A 1 225 ? 11.794 13.227 -13.538 1.00 52.44 225 TRP A N 1
ATOM 1761 C CA . TRP A 1 225 ? 10.387 13.528 -13.758 1.00 52.44 225 TRP A CA 1
ATOM 1762 C C . TRP A 1 225 ? 10.242 14.919 -14.377 1.00 52.44 225 TRP A C 1
ATOM 1764 O O . TRP A 1 225 ? 10.124 15.916 -13.665 1.00 52.44 225 TRP A O 1
ATOM 1774 N N . THR A 1 226 ? 10.231 15.012 -15.702 1.00 48.22 226 THR A N 1
ATOM 1775 C CA . THR A 1 226 ? 9.793 16.229 -16.394 1.00 48.22 226 THR A CA 1
ATOM 1776 C C . THR A 1 226 ? 8.526 15.947 -17.183 1.00 48.22 226 THR A C 1
ATOM 1778 O O . THR A 1 226 ? 8.494 15.131 -18.098 1.00 48.22 226 THR A O 1
ATOM 1781 N N . ARG A 1 227 ? 7.447 16.650 -16.816 1.00 46.25 227 ARG A N 1
ATOM 1782 C CA . ARG A 1 227 ? 6.230 16.720 -17.627 1.00 46.25 227 ARG A CA 1
ATOM 1783 C C . ARG A 1 227 ? 6.589 17.355 -18.972 1.00 46.25 227 ARG A C 1
ATOM 1785 O O . ARG A 1 227 ? 7.016 18.509 -18.999 1.00 46.25 227 ARG A O 1
ATOM 1792 N N . LEU A 1 228 ? 6.381 16.632 -20.069 1.00 41.19 228 LEU A N 1
ATOM 1793 C CA . LEU A 1 228 ? 6.289 17.236 -21.395 1.00 41.19 228 LEU A CA 1
ATOM 1794 C C . LEU A 1 228 ? 5.015 18.085 -21.414 1.00 41.19 228 LEU A C 1
ATOM 1796 O O . LEU A 1 228 ? 3.907 17.555 -21.417 1.00 41.19 228 LEU A O 1
ATOM 1800 N N . ARG A 1 229 ? 5.172 19.410 -21.355 1.00 50.09 229 ARG A N 1
ATOM 1801 C CA . ARG A 1 229 ? 4.107 20.322 -21.778 1.00 50.09 229 ARG A CA 1
ATOM 1802 C C . ARG A 1 229 ? 4.080 20.279 -23.306 1.00 50.09 229 ARG A C 1
ATOM 1804 O O . ARG A 1 229 ? 5.094 20.615 -23.917 1.00 50.09 229 ARG A O 1
ATOM 1811 N N . GLN A 1 230 ? 2.970 19.822 -23.879 1.00 44.28 230 GLN A N 1
ATOM 1812 C CA . GLN A 1 230 ? 2.576 20.191 -25.240 1.00 44.28 230 GLN A CA 1
ATOM 1813 C C . GLN A 1 230 ? 1.984 21.599 -25.232 1.00 44.28 230 GLN A C 1
ATOM 1815 O O . GLN A 1 230 ? 1.366 21.964 -24.203 1.00 44.28 230 GLN A O 1
#

Nearest PDB structures (foldseek):
  5guv-assembly1_A  TM=7.021E-01  e=7.424E-04  Mus musculus
  5gut-assembly1_A  TM=7.174E-01  e=1.810E-03  Mus musculus
  4da4-assembly2_B  TM=7.345E-01  e=5.827E-03  Mus musculus
  6vil-assembly8_H  TM=6.341E-01  e=2.528E-03  Mus musculus
  6vil-assembly4_D  TM=6.410E-01  e=2.098E-02  Mus musculus

pLDDT: mean 72.86, std 19.96, range [27.08, 96.88]

Foldseek 3Di:
DDDPDQDAAQPPRDRDAPDWDQDPSGIHHPVVVVVVVVDDDDDDDDDDDDDDDDDDDDDDDDDPPDDDDPVCVVDVPDDDDDDPPPDDDPVVVPCPDDPDDPDPPCQDKDWDQWDDDPNDIDGQQFKWWFADPVRDIWIWGFHTWIATPVRFIWTWTWTWDFPDPPPPPVVPDADDQLRTATHHTDPDIDTCVRIDGRGDGDNCQRPLPDPHDHNDNPPDPDDDDDDPDD

Solvent-accessible surface area (backbone atoms only — not comparable to full-atom values): 15334 Å² total; per-residue (Å²): 132,85,82,77,80,76,64,52,16,70,82,75,64,47,68,77,63,100,44,78,42,85,50,99,80,43,44,30,34,50,70,65,53,54,54,57,74,69,57,80,92,75,83,89,85,84,89,84,90,85,83,82,90,80,90,80,81,79,81,72,83,78,71,90,68,85,73,80,56,76,82,58,74,80,39,93,83,63,76,79,78,81,77,75,85,86,73,82,62,83,85,60,70,82,50,86,60,73,82,74,73,74,77,73,83,76,87,55,69,42,79,45,70,61,50,77,54,98,92,40,76,49,44,51,13,22,32,28,37,34,70,47,96,90,68,52,78,44,43,28,32,32,68,42,38,34,33,39,88,84,68,50,47,28,33,25,38,28,37,44,38,71,75,64,93,59,89,58,66,67,85,78,74,62,92,60,75,55,50,35,43,76,45,64,73,49,90,63,68,41,56,47,88,57,51,44,87,70,46,86,41,61,72,47,49,77,43,95,87,34,96,50,87,56,59,64,80,82,85,64,88,74,90,79,93,71,83,82,79,129

Secondary structure (DSSP, 8-state):
-PPPPPP--TTT--S--SSEEEETTEEEEHHHHHHHHT----------------------------PPPHHHHS-TTSPPP--------GGGTT-SS--PPPPP----PEEESEEEETTEEEETT-EEEEE-TTS-EEEEEEEEEEE-TT--EEEEEEEEEES--SS-GGGTS---GGGEEEEEEPSSPEEGGGEEEEE---TTTTSTT-SS--SS---S----------

Sequence (230 aa):
MPLSDKLQCSKCDNTESLMWHRSERGIVCNDCSESDKSIPKVEEEELSQSKTSEKPKAPTRKSTKSTPNYKTRQNSSVLPKQVALKGKGKRSIFKKNPPVKLQRSSDSFKIVNSVQHEGTVFTIGDIVSVQDIEGEFYYAQIKQLMVDQFCEKSASITWLIPTHNGPLPFVKGGFDPLTYVMGPHDDLPRKLECFHFVMKAPSDYFKGNSPFPSGMESTGPGHIWTRLRQ

InterPro domains:
  IPR039050 GATA zinc finger domain-containing protein 1 [PTHR13340] (1-228)

Organism: NCBI:txid36148

Mean predicted aligned error: 21.08 Å

Radius of gyration: 35.9 Å; Cα contacts (8 Å, |Δi|>4): 260; chains: 1; bounding box: 50×77×96 Å